Protein AF-A0A946VA25-F1 (afdb_monomer_lite)

pLDDT: mean 82.54, std 9.12, range [38.72, 94.31]

Structure (mmCIF, N/CA/C/O backbone):
data_AF-A0A946VA25-F1
#
_entry.id   AF-A0A946VA25-F1
#
loop_
_atom_site.group_PDB
_atom_site.id
_atom_site.type_symbol
_atom_site.label_atom_id
_atom_site.label_alt_id
_atom_site.label_comp_id
_atom_site.label_asym_id
_atom_site.label_entity_id
_atom_site.label_seq_id
_atom_site.pdbx_PDB_ins_code
_atom_site.Cartn_x
_atom_site.Cartn_y
_atom_site.Cartn_z
_atom_site.occupancy
_atom_site.B_iso_or_equiv
_atom_site.auth_seq_id
_atom_site.auth_comp_id
_atom_site.auth_asym_id
_atom_site.auth_atom_id
_atom_site.pdbx_PDB_model_num
ATOM 1 N N . MET A 1 1 ? -14.918 10.188 -12.797 1.00 58.38 1 MET A N 1
ATOM 2 C CA . MET A 1 1 ? -15.144 9.625 -14.147 1.00 58.38 1 MET A CA 1
ATOM 3 C C . MET A 1 1 ? -13.946 9.820 -15.077 1.00 58.38 1 MET A C 1
ATOM 5 O O . MET A 1 1 ? -13.267 8.837 -15.330 1.00 58.38 1 MET A O 1
ATOM 9 N N . MET A 1 2 ? -13.608 11.038 -15.535 1.00 72.50 2 MET A N 1
ATOM 10 C CA . MET A 1 2 ? -12.476 11.233 -16.473 1.00 72.50 2 MET A CA 1
ATOM 11 C C . MET A 1 2 ? -11.107 10.871 -15.866 1.00 72.50 2 MET A C 1
ATOM 13 O O . MET A 1 2 ? -10.297 10.211 -16.505 1.00 72.50 2 MET A O 1
ATOM 17 N N . ARG A 1 3 ? -10.884 11.206 -14.588 1.00 77.12 3 ARG A N 1
ATOM 18 C CA . ARG A 1 3 ? -9.665 10.832 -13.851 1.00 77.12 3 ARG A CA 1
ATOM 19 C C . ARG A 1 3 ? -9.489 9.315 -13.713 1.00 77.12 3 ARG A C 1
ATOM 21 O O . ARG A 1 3 ? -8.380 8.817 -13.845 1.00 77.12 3 ARG A O 1
ATOM 28 N N . ASP A 1 4 ? -10.575 8.583 -13.483 1.00 82.44 4 ASP A N 1
ATOM 29 C CA . ASP A 1 4 ? -10.528 7.127 -13.288 1.00 82.44 4 ASP A CA 1
ATOM 30 C C . ASP A 1 4 ? -10.257 6.398 -14.613 1.00 82.44 4 ASP A C 1
ATOM 32 O O . ASP A 1 4 ? -9.532 5.407 -14.645 1.00 82.44 4 ASP A O 1
ATOM 36 N N . LEU A 1 5 ? -10.782 6.927 -15.724 1.00 88.00 5 LEU A N 1
ATOM 37 C CA . LEU A 1 5 ? -10.461 6.474 -17.080 1.00 88.00 5 LEU A CA 1
ATOM 38 C C . LEU A 1 5 ? -8.979 6.675 -17.418 1.00 88.00 5 LEU A C 1
ATOM 40 O O . LEU A 1 5 ? -8.362 5.760 -17.957 1.00 88.00 5 LEU A O 1
ATOM 44 N N . LEU A 1 6 ? -8.393 7.820 -17.052 1.00 91.75 6 LEU A N 1
ATOM 45 C CA . LEU A 1 6 ? -6.967 8.091 -17.271 1.00 91.75 6 LEU A CA 1
ATOM 46 C C . LEU A 1 6 ? -6.072 7.104 -16.516 1.00 91.75 6 LEU A C 1
ATOM 48 O O . LEU A 1 6 ? -5.124 6.581 -17.095 1.00 91.75 6 LEU A O 1
ATOM 52 N N . TRP A 1 7 ? -6.394 6.788 -15.259 1.00 92.19 7 TRP A N 1
ATOM 53 C CA . TRP A 1 7 ? -5.629 5.799 -14.496 1.00 92.19 7 TRP A CA 1
ATOM 54 C C . TRP A 1 7 ? -5.754 4.383 -15.061 1.00 92.19 7 TRP A C 1
ATOM 56 O O . TRP A 1 7 ? -4.766 3.655 -15.103 1.00 92.19 7 TRP A O 1
ATOM 66 N N . LYS A 1 8 ? -6.938 3.995 -15.549 1.00 92.06 8 LYS A N 1
ATOM 67 C CA . LYS A 1 8 ? -7.136 2.703 -16.226 1.00 92.06 8 LYS A CA 1
ATOM 68 C C . LYS A 1 8 ? -6.377 2.624 -17.551 1.00 92.06 8 LYS A C 1
ATOM 70 O O . LYS A 1 8 ? -5.740 1.611 -17.822 1.00 92.06 8 LYS A O 1
ATOM 75 N N . ALA A 1 9 ? -6.401 3.690 -18.349 1.00 93.25 9 ALA A N 1
ATOM 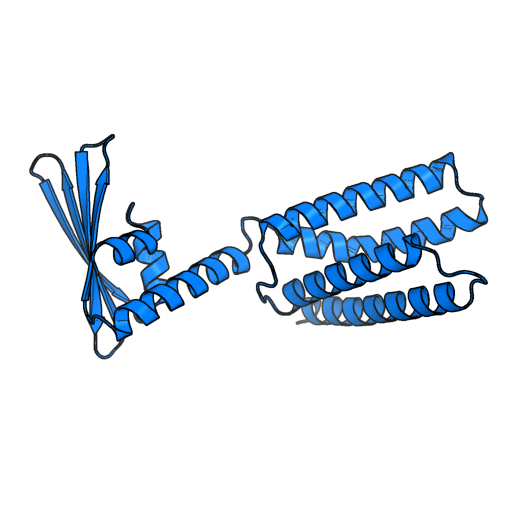76 C CA . ALA A 1 9 ? -5.617 3.778 -19.578 1.00 93.25 9 ALA A CA 1
ATOM 77 C C . ALA A 1 9 ? -4.113 3.700 -19.279 1.00 93.25 9 ALA A C 1
ATOM 79 O O . ALA A 1 9 ? -3.391 2.948 -19.926 1.00 93.25 9 ALA A O 1
ATOM 80 N N . TYR A 1 10 ? -3.652 4.403 -18.243 1.00 93.88 10 TYR A N 1
ATOM 81 C CA . TYR A 1 10 ? -2.274 4.311 -17.778 1.00 93.88 10 TYR A CA 1
ATOM 82 C C . TYR A 1 10 ? -1.910 2.888 -17.333 1.00 93.88 10 TYR A C 1
ATOM 84 O O . TYR A 1 10 ? -0.860 2.393 -17.724 1.00 93.88 10 TYR A O 1
ATOM 92 N N . ALA A 1 11 ? -2.781 2.194 -16.594 1.00 92.94 11 ALA A N 1
ATOM 93 C CA . ALA A 1 11 ? -2.553 0.803 -16.202 1.00 92.94 11 ALA A CA 1
ATOM 94 C C . ALA A 1 11 ? -2.425 -0.139 -17.414 1.00 92.94 11 ALA A C 1
ATOM 96 O O . ALA A 1 11 ? -1.568 -1.021 -17.404 1.00 92.94 11 ALA A O 1
ATOM 97 N N . LEU A 1 12 ? -3.220 0.077 -18.473 1.00 94.12 12 LEU A N 1
ATOM 98 C CA . LEU A 1 12 ? -3.103 -0.660 -19.740 1.00 94.12 12 LEU A CA 1
ATOM 99 C C . LEU A 1 12 ? -1.769 -0.392 -20.448 1.00 94.12 12 LEU A C 1
ATOM 101 O O . LEU A 1 12 ? -1.130 -1.318 -20.943 1.00 94.12 12 LEU A O 1
ATOM 105 N N . VAL A 1 13 ? -1.320 0.862 -20.478 1.00 92.94 13 VAL A N 1
ATOM 106 C CA . VAL A 1 13 ? -0.008 1.202 -21.045 1.00 92.94 13 VAL A CA 1
ATOM 107 C C . VAL A 1 13 ? 1.115 0.606 -20.195 1.00 92.94 13 VAL A C 1
ATOM 109 O O . VAL A 1 13 ? 2.062 0.045 -20.736 1.00 92.94 13 VAL A O 1
ATOM 112 N N . TYR A 1 14 ? 0.996 0.662 -18.869 1.00 92.81 14 TYR A N 1
ATOM 113 C CA . TYR A 1 14 ? 2.001 0.143 -17.948 1.00 92.81 14 TYR A CA 1
ATOM 114 C C . TYR A 1 14 ? 2.179 -1.372 -18.091 1.00 92.81 14 TYR A C 1
ATOM 116 O O . TYR A 1 14 ? 3.309 -1.842 -18.197 1.00 92.81 14 TYR A O 1
ATOM 124 N N . ILE A 1 15 ? 1.091 -2.145 -18.187 1.00 93.25 15 ILE A N 1
ATOM 125 C CA . ILE A 1 15 ? 1.205 -3.591 -18.420 1.00 93.25 15 ILE A CA 1
ATOM 126 C C . ILE A 1 15 ? 1.781 -3.910 -19.806 1.00 93.25 15 ILE A C 1
ATOM 128 O O . ILE A 1 15 ? 2.585 -4.831 -19.929 1.00 93.25 15 ILE A O 1
ATOM 132 N N . ALA A 1 16 ? 1.453 -3.123 -20.837 1.00 92.56 16 ALA A N 1
ATOM 133 C CA . ALA A 1 16 ? 2.074 -3.272 -22.150 1.00 92.56 16 ALA A CA 1
ATOM 134 C C . ALA A 1 16 ? 3.593 -3.027 -22.087 1.00 92.56 16 ALA A C 1
ATOM 136 O O . ALA A 1 16 ? 4.357 -3.798 -22.665 1.00 92.56 16 ALA A O 1
ATOM 137 N N . LEU A 1 17 ? 4.042 -2.018 -21.330 1.00 90.31 17 LEU A N 1
ATOM 138 C CA . LEU A 1 17 ? 5.466 -1.756 -21.097 1.00 90.31 17 LEU A CA 1
ATOM 139 C C . LEU A 1 17 ? 6.157 -2.912 -20.363 1.00 90.31 17 LEU A C 1
ATOM 141 O O . LEU A 1 17 ? 7.264 -3.281 -20.746 1.00 90.31 17 LEU A O 1
ATOM 145 N N . ILE A 1 18 ? 5.504 -3.522 -19.366 1.00 90.06 18 ILE A N 1
ATOM 146 C CA . ILE A 1 18 ? 6.027 -4.716 -18.679 1.00 90.06 18 ILE A CA 1
ATOM 147 C C . ILE A 1 18 ? 6.226 -5.864 -19.674 1.00 90.06 18 ILE A C 1
ATOM 149 O O . ILE A 1 18 ? 7.298 -6.464 -19.715 1.00 90.06 18 ILE A O 1
ATOM 153 N N . ILE A 1 19 ? 5.218 -6.151 -20.504 1.00 91.06 19 ILE A N 1
ATOM 154 C CA . ILE A 1 19 ? 5.273 -7.231 -21.501 1.00 91.06 19 ILE A CA 1
ATOM 155 C C . ILE A 1 19 ? 6.393 -6.978 -22.515 1.00 91.06 19 ILE A C 1
ATOM 157 O O . ILE A 1 19 ? 7.160 -7.889 -22.822 1.00 91.06 19 ILE A O 1
ATOM 161 N N . VAL A 1 20 ? 6.515 -5.745 -23.013 1.00 89.19 20 VAL A N 1
ATOM 162 C CA . VAL A 1 20 ? 7.585 -5.359 -23.944 1.00 89.19 20 VAL A CA 1
ATOM 163 C C . VAL A 1 20 ? 8.957 -5.499 -23.287 1.00 89.19 20 VAL A C 1
ATOM 165 O O . VAL A 1 20 ? 9.857 -6.060 -23.905 1.00 89.19 20 VAL A O 1
ATOM 168 N N . GLY A 1 21 ? 9.116 -5.052 -22.038 1.00 84.69 21 GLY A N 1
ATOM 169 C CA . GLY A 1 21 ? 10.361 -5.196 -21.282 1.00 84.69 21 GLY A CA 1
ATOM 170 C C . GLY A 1 21 ? 10.785 -6.657 -21.153 1.00 84.69 21 GLY A C 1
ATOM 171 O O . GLY A 1 21 ? 11.895 -7.011 -21.541 1.00 84.69 21 GLY A O 1
ATOM 172 N N . ILE A 1 22 ? 9.862 -7.525 -20.729 1.00 85.69 22 ILE A N 1
ATOM 173 C CA . ILE A 1 22 ? 10.092 -8.972 -20.632 1.00 85.69 22 ILE A CA 1
ATOM 174 C C . ILE A 1 22 ? 10.471 -9.561 -22.000 1.00 85.69 22 ILE A C 1
ATOM 176 O O . ILE A 1 22 ? 11.439 -10.313 -22.107 1.00 85.69 22 ILE A O 1
ATOM 180 N N . ALA A 1 23 ? 9.750 -9.202 -23.065 1.00 86.62 23 ALA A N 1
ATOM 181 C CA . ALA A 1 23 ? 10.027 -9.690 -24.415 1.00 86.62 23 ALA A CA 1
ATOM 182 C C . ALA A 1 23 ? 11.411 -9.261 -24.935 1.00 86.62 23 ALA A C 1
ATOM 184 O O . ALA A 1 23 ? 12.055 -10.023 -25.656 1.00 86.62 23 ALA A O 1
ATOM 185 N N . ILE A 1 24 ? 11.878 -8.059 -24.580 1.00 83.25 24 ILE A N 1
ATOM 186 C CA . ILE A 1 24 ? 13.228 -7.585 -24.909 1.00 83.25 24 ILE A CA 1
ATOM 187 C C . ILE A 1 24 ? 14.278 -8.383 -24.127 1.00 83.25 24 ILE A C 1
ATOM 189 O O . ILE A 1 24 ? 15.262 -8.812 -24.731 1.00 83.25 24 ILE A O 1
ATOM 193 N N . SER A 1 25 ? 14.063 -8.640 -22.834 1.00 81.81 25 SER A N 1
ATOM 194 C CA . SER A 1 25 ? 14.983 -9.448 -22.020 1.00 81.81 25 SER A CA 1
ATOM 195 C C . SER A 1 25 ? 15.124 -10.876 -22.563 1.00 81.81 25 SER A C 1
ATOM 197 O O . SER A 1 25 ? 16.238 -11.379 -22.656 1.00 81.81 25 SER A O 1
ATOM 199 N N . PHE A 1 26 ? 14.047 -11.491 -23.067 1.00 81.19 26 PHE A N 1
ATOM 200 C CA . PHE A 1 26 ? 14.114 -12.807 -23.730 1.00 81.19 26 PHE A CA 1
ATOM 201 C C . PHE A 1 26 ? 14.936 -12.834 -25.027 1.00 81.19 26 PHE A C 1
ATOM 203 O O . PHE A 1 26 ? 15.405 -13.896 -25.429 1.00 81.19 26 PHE A O 1
ATOM 210 N N . LYS A 1 27 ? 15.103 -11.694 -25.708 1.00 81.56 27 LYS A N 1
ATOM 211 C CA . LYS A 1 27 ? 15.912 -11.605 -26.937 1.00 81.56 27 LYS A CA 1
ATOM 212 C C . LYS A 1 27 ? 17.405 -11.445 -26.660 1.00 81.56 27 LYS A C 1
ATOM 214 O O . LYS A 1 27 ? 18.199 -11.539 -27.596 1.00 81.56 27 LYS A O 1
ATOM 219 N N . ARG A 1 28 ? 17.800 -11.179 -25.413 1.00 77.50 28 ARG A N 1
ATOM 220 C CA . ARG A 1 28 ? 19.210 -11.140 -25.022 1.00 77.50 28 ARG A CA 1
ATOM 221 C C . ARG A 1 28 ? 19.747 -12.562 -24.897 1.00 77.50 28 ARG A C 1
ATOM 223 O O . ARG A 1 28 ? 19.056 -13.470 -24.455 1.00 77.50 28 ARG A O 1
ATOM 230 N N . THR A 1 29 ? 21.006 -12.746 -25.283 1.00 66.81 29 THR A N 1
ATOM 231 C CA . THR A 1 29 ? 21.680 -14.053 -25.334 1.00 66.81 29 THR A CA 1
ATOM 232 C C . THR A 1 29 ? 21.827 -14.721 -23.960 1.00 66.81 29 THR A C 1
ATOM 234 O O . THR A 1 29 ? 22.113 -15.913 -23.894 1.00 66.81 29 THR A O 1
ATOM 237 N N . ALA A 1 30 ? 21.624 -13.973 -22.872 1.00 74.19 30 ALA A N 1
ATOM 238 C CA . ALA A 1 30 ? 21.569 -14.474 -21.506 1.00 74.19 30 ALA A CA 1
ATOM 239 C C . ALA A 1 30 ? 20.530 -13.680 -20.702 1.00 74.19 30 ALA A C 1
ATOM 241 O O . ALA A 1 30 ? 20.471 -12.454 -20.809 1.00 74.19 30 ALA A O 1
ATOM 242 N N . TRP A 1 31 ? 19.736 -14.392 -19.901 1.00 76.12 31 TRP A N 1
ATOM 243 C CA . TRP A 1 31 ? 18.816 -13.802 -18.932 1.00 76.12 31 TRP A CA 1
ATOM 244 C C . TRP A 1 31 ? 19.590 -13.432 -17.666 1.00 76.12 31 TRP A C 1
ATOM 246 O O . TRP A 1 31 ? 20.200 -14.306 -17.045 1.00 76.12 31 TRP A O 1
ATOM 256 N N . ASP A 1 32 ? 19.576 -12.158 -17.284 1.00 82.25 32 ASP A N 1
ATOM 257 C CA . ASP A 1 32 ? 20.273 -11.688 -16.089 1.00 82.25 32 ASP A CA 1
ATOM 258 C C . ASP A 1 32 ? 19.352 -11.737 -14.854 1.00 82.25 32 ASP A C 1
ATOM 260 O O . ASP A 1 32 ? 18.129 -11.613 -14.935 1.00 82.25 32 ASP A O 1
ATOM 264 N N . VAL A 1 33 ? 19.938 -11.896 -13.669 1.00 84.31 33 VAL A N 1
ATOM 265 C CA . VAL A 1 33 ? 19.224 -11.808 -12.386 1.00 84.31 33 VAL A CA 1
ATOM 266 C C . VAL A 1 33 ? 18.563 -10.436 -12.239 1.00 84.31 33 VAL A C 1
ATOM 268 O O . VAL A 1 33 ? 17.467 -10.335 -11.681 1.00 84.31 33 VAL A O 1
ATOM 271 N N . SER A 1 34 ? 19.198 -9.390 -12.775 1.00 80.56 34 SER A N 1
ATOM 272 C CA . SER A 1 34 ? 18.650 -8.034 -12.793 1.00 80.56 34 SER A CA 1
ATOM 273 C C . SER A 1 34 ? 17.297 -7.956 -13.517 1.00 80.56 34 SER A C 1
ATOM 275 O O . SER A 1 34 ? 16.368 -7.354 -12.977 1.00 80.56 34 SER A O 1
ATOM 277 N N . ASP A 1 35 ? 17.136 -8.650 -14.650 1.00 82.12 35 ASP A N 1
ATOM 278 C CA . ASP A 1 35 ? 15.881 -8.706 -15.412 1.00 82.12 35 ASP A CA 1
ATOM 279 C C . ASP A 1 35 ? 14.748 -9.335 -14.580 1.00 82.12 35 ASP A C 1
ATOM 281 O O . ASP A 1 35 ? 13.632 -8.807 -14.537 1.00 82.12 35 ASP A O 1
ATOM 285 N N . THR A 1 36 ? 15.039 -10.422 -13.850 1.00 85.88 36 THR A N 1
ATOM 286 C CA . THR A 1 36 ? 14.066 -11.064 -12.945 1.00 85.88 36 THR A CA 1
ATOM 287 C C . THR A 1 36 ? 13.619 -10.109 -11.847 1.00 85.88 36 THR A C 1
ATOM 289 O O . THR A 1 36 ? 12.422 -9.958 -11.596 1.00 85.88 36 THR A O 1
ATOM 292 N N . VAL A 1 37 ? 14.576 -9.461 -11.180 1.00 87.62 37 VAL A N 1
ATOM 293 C CA . VAL A 1 37 ? 14.291 -8.543 -10.073 1.00 87.62 37 VAL A CA 1
ATOM 294 C C . VAL A 1 37 ? 13.443 -7.374 -10.571 1.00 87.62 37 VAL A C 1
ATOM 296 O O . VAL A 1 37 ? 12.409 -7.068 -9.974 1.00 87.62 37 VAL A O 1
ATOM 299 N N . SER A 1 38 ? 13.810 -6.767 -11.701 1.00 85.44 38 SER A N 1
ATOM 300 C CA . SER A 1 38 ? 13.043 -5.682 -12.314 1.00 85.44 38 SER A CA 1
ATOM 301 C C . SER A 1 38 ? 11.618 -6.101 -12.679 1.00 85.44 38 SER A C 1
ATOM 303 O O . SER A 1 38 ? 10.683 -5.352 -12.393 1.00 85.44 38 SER A O 1
ATOM 305 N N . ALA A 1 39 ? 11.421 -7.299 -13.240 1.00 87.69 39 ALA A N 1
ATOM 306 C CA . ALA A 1 39 ? 10.092 -7.813 -13.571 1.00 87.69 39 ALA A CA 1
ATOM 307 C C . ALA A 1 39 ? 9.217 -8.024 -12.322 1.00 87.69 39 ALA A C 1
ATOM 309 O O . ALA A 1 39 ? 8.045 -7.641 -12.319 1.00 87.69 39 ALA A O 1
ATOM 310 N N . VAL A 1 40 ? 9.786 -8.570 -11.239 1.00 91.06 40 VAL A N 1
ATOM 311 C CA . VAL A 1 40 ? 9.080 -8.746 -9.958 1.00 91.06 40 VAL A CA 1
ATOM 312 C C . VAL A 1 40 ? 8.644 -7.398 -9.392 1.00 91.06 40 VAL A C 1
ATOM 314 O O . VAL A 1 40 ? 7.476 -7.234 -9.040 1.00 91.06 40 VAL A O 1
ATOM 317 N N . PHE A 1 41 ? 9.543 -6.411 -9.343 1.00 91.44 41 PHE A N 1
ATOM 318 C CA . PHE A 1 41 ? 9.190 -5.074 -8.867 1.00 91.44 41 PHE A CA 1
ATOM 319 C C . PHE A 1 41 ? 8.120 -4.424 -9.744 1.00 91.44 41 PHE A C 1
ATOM 321 O O . PHE A 1 41 ? 7.152 -3.888 -9.211 1.00 91.44 41 PHE A O 1
ATOM 328 N N . ALA A 1 42 ? 8.235 -4.517 -11.070 1.00 90.62 42 ALA A N 1
ATOM 329 C CA . ALA A 1 42 ? 7.233 -3.976 -11.982 1.00 90.62 42 ALA A CA 1
ATOM 330 C C . ALA A 1 42 ? 5.848 -4.607 -11.757 1.00 90.62 42 ALA A C 1
ATOM 332 O O . ALA A 1 42 ? 4.839 -3.901 -11.735 1.00 90.62 42 ALA A O 1
ATOM 333 N N . PHE A 1 43 ? 5.792 -5.917 -11.500 1.00 92.19 43 PHE A N 1
ATOM 334 C CA . PHE A 1 43 ? 4.551 -6.602 -11.147 1.00 92.19 43 PHE A CA 1
ATOM 335 C C . PHE A 1 43 ? 3.993 -6.141 -9.793 1.00 92.19 43 PHE A C 1
ATOM 337 O O . PHE A 1 43 ? 2.811 -5.816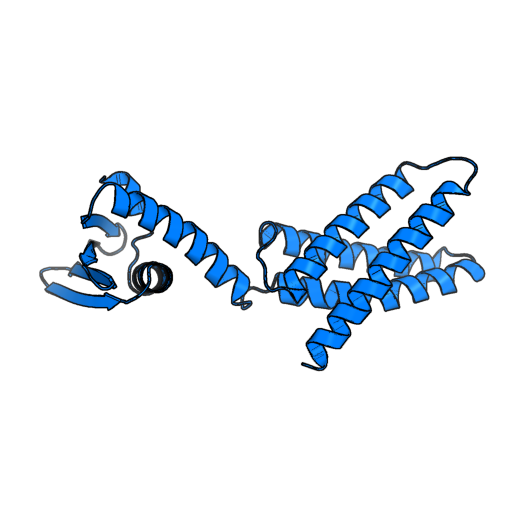 -9.693 1.00 92.19 43 PHE A O 1
ATOM 344 N N . VAL A 1 44 ? 4.830 -6.045 -8.757 1.00 94.31 44 VAL A N 1
ATOM 345 C CA . VAL A 1 44 ? 4.420 -5.541 -7.433 1.00 94.31 44 VAL A CA 1
ATOM 346 C C . VAL A 1 44 ? 3.870 -4.117 -7.540 1.00 94.31 44 VAL A C 1
ATOM 348 O O . VAL A 1 44 ? 2.821 -3.807 -6.975 1.00 94.31 44 VAL A O 1
ATOM 351 N N . TYR A 1 45 ? 4.528 -3.251 -8.305 1.00 93.69 45 TYR A N 1
ATOM 352 C CA . TYR A 1 45 ? 4.062 -1.890 -8.539 1.00 93.69 45 TYR A CA 1
ATOM 353 C C . TYR A 1 45 ? 2.761 -1.838 -9.340 1.00 93.69 45 TYR A C 1
ATOM 355 O O . TYR A 1 45 ? 1.889 -1.027 -9.022 1.00 93.69 45 TYR A O 1
ATOM 363 N N . PHE A 1 46 ? 2.581 -2.730 -10.315 1.00 94.12 46 PHE A N 1
ATOM 364 C CA . PHE A 1 46 ? 1.312 -2.878 -11.020 1.00 94.12 46 PHE A CA 1
ATOM 365 C C . PHE A 1 46 ? 0.181 -3.282 -10.067 1.00 94.12 46 PHE A C 1
ATOM 367 O O . PHE A 1 46 ? -0.887 -2.673 -10.092 1.00 94.12 46 PHE A O 1
ATOM 374 N N . VAL A 1 47 ? 0.420 -4.233 -9.161 1.00 93.81 47 VAL A N 1
ATOM 375 C CA . VAL A 1 47 ? -0.547 -4.613 -8.118 1.00 93.81 47 VAL A CA 1
ATOM 376 C C . VAL A 1 47 ? -0.899 -3.416 -7.226 1.00 93.81 47 VAL A C 1
ATOM 378 O O . VAL A 1 47 ? -2.073 -3.194 -6.932 1.00 93.81 47 VAL A O 1
ATOM 381 N N . GLY A 1 48 ? 0.087 -2.599 -6.849 1.00 91.94 48 GLY A N 1
ATOM 382 C CA . GLY A 1 48 ? -0.142 -1.363 -6.093 1.00 91.94 48 GLY A CA 1
ATOM 383 C C . GLY A 1 48 ? -0.987 -0.344 -6.852 1.00 91.94 48 GLY A C 1
ATOM 384 O O . GLY A 1 48 ? -1.898 0.259 -6.284 1.00 91.94 48 GLY A O 1
ATOM 385 N N . LEU A 1 49 ? -0.740 -0.196 -8.155 1.00 93.50 49 LEU A N 1
ATOM 386 C CA . LEU A 1 49 ? -1.530 0.656 -9.039 1.00 93.50 49 LEU A CA 1
ATOM 387 C C . LEU A 1 49 ? -2.984 0.173 -9.137 1.00 93.50 49 LEU A C 1
ATOM 389 O O . LEU A 1 49 ? -3.901 0.991 -9.087 1.00 93.50 49 LEU A O 1
ATOM 393 N N . LEU A 1 50 ? -3.218 -1.139 -9.228 1.00 92.06 50 LEU A N 1
ATOM 394 C CA . LEU A 1 50 ? -4.572 -1.699 -9.207 1.00 92.06 50 LEU A CA 1
ATOM 395 C C . LEU A 1 50 ? -5.261 -1.448 -7.861 1.00 92.06 50 LEU A C 1
ATOM 397 O O . LEU A 1 50 ? -6.414 -1.020 -7.851 1.00 92.06 50 LEU A O 1
ATOM 401 N N . GLY A 1 51 ? -4.554 -1.638 -6.742 1.00 88.62 51 GLY A N 1
ATOM 402 C CA . GLY A 1 51 ? -5.060 -1.303 -5.407 1.00 88.62 51 GLY A CA 1
ATOM 403 C C . GLY A 1 51 ? -5.481 0.165 -5.302 1.00 88.62 51 GLY A C 1
ATOM 404 O O . GLY A 1 51 ? -6.560 0.471 -4.794 1.00 88.62 51 GLY A O 1
ATOM 405 N N . PHE A 1 52 ? -4.692 1.075 -5.881 1.00 90.06 52 PHE A N 1
ATOM 406 C CA . PHE A 1 52 ? -5.026 2.496 -5.968 1.00 90.06 52 PHE A CA 1
ATOM 407 C C . PHE A 1 52 ? -6.267 2.770 -6.834 1.00 90.06 52 PHE A C 1
ATOM 409 O O . PHE A 1 52 ? -7.159 3.504 -6.405 1.00 90.06 52 PHE A O 1
ATOM 416 N N . ILE A 1 53 ? -6.356 2.172 -8.027 1.00 89.81 53 ILE A N 1
ATOM 417 C CA . ILE A 1 53 ? -7.472 2.375 -8.969 1.00 89.81 53 ILE A CA 1
ATOM 418 C C . ILE A 1 53 ? -8.789 1.847 -8.400 1.00 89.81 53 ILE A C 1
ATOM 420 O O . ILE A 1 53 ? -9.812 2.528 -8.477 1.00 89.81 53 ILE A O 1
ATOM 424 N N . TYR A 1 54 ? -8.769 0.639 -7.839 1.00 86.50 54 TYR A N 1
ATOM 425 C CA . TYR A 1 54 ? -9.962 -0.028 -7.321 1.00 86.50 54 TYR A CA 1
ATOM 426 C C . TYR A 1 54 ? -10.262 0.312 -5.862 1.00 86.50 54 TYR A C 1
ATOM 428 O O . TYR A 1 54 ? -11.288 -0.122 -5.350 1.00 86.50 54 TYR A O 1
ATOM 436 N N . ARG A 1 55 ? -9.405 1.106 -5.204 1.00 84.00 55 ARG A N 1
ATOM 437 C CA . ARG A 1 55 ? -9.496 1.421 -3.770 1.00 84.00 55 ARG A CA 1
ATOM 438 C C . ARG A 1 55 ? -9.631 0.155 -2.925 1.00 84.00 55 ARG A C 1
ATOM 440 O O . ARG A 1 55 ? -10.494 0.063 -2.060 1.00 84.00 55 ARG A O 1
ATOM 447 N N . VAL A 1 56 ? -8.778 -0.825 -3.199 1.00 82.12 56 VAL A N 1
ATOM 448 C CA . VAL A 1 56 ? -8.720 -2.085 -2.450 1.00 82.12 56 VAL A CA 1
ATOM 449 C C . VAL A 1 56 ? -7.436 -2.084 -1.631 1.00 82.12 56 VAL A C 1
ATOM 451 O O . VAL A 1 56 ? -6.383 -1.796 -2.200 1.00 82.12 56 VAL A O 1
ATOM 454 N N . PRO A 1 57 ? -7.486 -2.407 -0.327 1.00 82.25 57 PRO A N 1
ATOM 455 C CA . PRO A 1 57 ? -6.294 -2.489 0.502 1.00 82.25 57 PRO A CA 1
ATOM 456 C C . PRO A 1 57 ? -5.537 -3.780 0.180 1.00 82.25 57 PRO A C 1
ATOM 458 O O . PRO A 1 57 ? -5.764 -4.834 0.764 1.00 82.25 57 PRO A O 1
ATOM 461 N N . VAL A 1 58 ? -4.637 -3.711 -0.791 1.00 83.75 58 VAL A N 1
ATOM 462 C CA . VAL A 1 58 ? -3.692 -4.797 -1.077 1.00 83.75 58 VAL A CA 1
ATOM 463 C C . VAL A 1 58 ? -2.449 -4.561 -0.234 1.00 83.75 58 VAL A C 1
ATOM 465 O O . VAL A 1 58 ? -1.948 -3.451 -0.302 1.00 83.75 58 VAL A O 1
ATOM 468 N N . LEU A 1 59 ? -1.921 -5.548 0.504 1.00 84.12 59 LEU A N 1
ATOM 469 C CA . LEU A 1 59 ? -0.742 -5.416 1.393 1.00 84.12 59 LEU A CA 1
ATOM 470 C C . LEU A 1 59 ? -0.882 -4.316 2.476 1.00 84.12 59 LEU A C 1
ATOM 472 O O . LEU A 1 59 ? -1.918 -3.675 2.613 1.00 84.12 59 LEU A O 1
ATOM 476 N N . THR A 1 60 ? 0.149 -4.110 3.303 1.00 84.50 60 THR A N 1
ATOM 477 C CA . THR A 1 60 ? 0.112 -3.105 4.379 1.00 84.50 60 THR A CA 1
ATOM 478 C C . THR A 1 60 ? 0.509 -1.715 3.880 1.00 84.50 60 THR A C 1
ATOM 480 O O . THR A 1 60 ? 1.401 -1.559 3.043 1.00 84.50 60 THR A O 1
ATOM 483 N N . ARG A 1 61 ? -0.089 -0.664 4.462 1.00 85.69 61 ARG A N 1
ATOM 484 C CA . ARG A 1 61 ? 0.271 0.740 4.183 1.00 85.69 61 ARG A CA 1
ATOM 485 C C . ARG A 1 61 ? 1.772 1.007 4.339 1.00 85.69 61 ARG A C 1
ATOM 487 O O . ARG A 1 61 ? 2.361 1.727 3.534 1.00 85.69 61 ARG A O 1
ATOM 494 N N . GLY A 1 62 ? 2.380 0.447 5.388 1.00 86.00 62 GLY A N 1
ATOM 495 C CA . GLY A 1 62 ? 3.808 0.598 5.666 1.00 86.00 62 GLY A CA 1
ATOM 496 C C . GLY A 1 62 ? 4.671 0.085 4.515 1.00 86.00 62 GLY A C 1
ATOM 497 O O . GLY A 1 62 ? 5.572 0.795 4.071 1.00 86.00 62 GLY A O 1
ATOM 498 N N . LEU A 1 63 ? 4.335 -1.086 3.966 1.00 89.50 63 LEU A N 1
ATOM 499 C CA . LEU A 1 63 ? 5.059 -1.673 2.843 1.00 89.50 63 LEU A CA 1
ATOM 500 C C . LEU A 1 63 ? 4.969 -0.801 1.585 1.00 89.50 63 LEU A C 1
ATOM 502 O O . LEU A 1 63 ? 5.992 -0.537 0.960 1.00 89.50 63 LEU A O 1
ATOM 506 N N . TRP A 1 64 ? 3.791 -0.265 1.250 1.00 93.19 64 TRP A N 1
ATOM 507 C CA . TRP A 1 64 ? 3.664 0.651 0.106 1.00 93.19 64 TRP A CA 1
ATOM 508 C C . TRP A 1 64 ? 4.437 1.943 0.278 1.00 93.19 64 TRP A C 1
ATOM 510 O O . TRP A 1 64 ? 4.956 2.479 -0.697 1.00 93.19 64 TRP A O 1
ATOM 520 N N . ARG A 1 65 ? 4.549 2.435 1.512 1.00 91.75 65 ARG A N 1
ATOM 521 C CA . ARG A 1 65 ? 5.358 3.617 1.800 1.00 91.75 65 ARG A CA 1
ATOM 522 C C . ARG A 1 65 ? 6.848 3.337 1.618 1.00 91.75 65 ARG A C 1
ATOM 524 O O . ARG A 1 65 ? 7.558 4.189 1.093 1.00 91.75 65 ARG A O 1
ATOM 531 N N . VAL A 1 66 ? 7.314 2.150 2.007 1.00 93.44 66 VAL A N 1
ATOM 532 C CA . VAL A 1 66 ? 8.688 1.702 1.730 1.00 93.44 66 VAL A CA 1
ATOM 533 C C . VAL A 1 66 ? 8.910 1.559 0.223 1.00 93.44 66 VAL A C 1
ATOM 535 O O . VAL A 1 66 ? 9.878 2.102 -0.300 1.00 93.44 66 VAL A O 1
ATOM 538 N N . LEU A 1 67 ? 7.989 0.913 -0.496 1.00 93.88 67 LEU A N 1
ATOM 539 C CA . LEU A 1 67 ? 8.067 0.736 -1.950 1.00 93.88 67 LEU A CA 1
ATOM 540 C C . LEU A 1 67 ? 8.023 2.063 -2.718 1.00 93.88 67 LEU A C 1
ATOM 542 O O . LEU A 1 67 ? 8.694 2.190 -3.742 1.00 93.88 67 LEU A O 1
ATOM 546 N N . PHE A 1 68 ? 7.274 3.052 -2.225 1.00 94.12 68 PHE A N 1
ATOM 547 C CA . PHE A 1 68 ? 7.289 4.420 -2.742 1.00 94.12 68 PHE A CA 1
ATOM 548 C C . PHE A 1 68 ? 8.690 5.032 -2.635 1.00 94.12 68 PHE A C 1
ATOM 550 O O . PHE A 1 68 ? 9.227 5.506 -3.633 1.00 94.12 68 PHE A O 1
ATOM 557 N N . TRP A 1 69 ? 9.313 4.975 -1.454 1.00 93.62 69 TRP A N 1
ATOM 558 C CA . TRP A 1 69 ? 10.671 5.492 -1.275 1.00 93.62 69 TRP A CA 1
ATOM 559 C C . TRP A 1 69 ? 11.691 4.741 -2.121 1.00 93.62 69 TRP A C 1
ATOM 561 O O . TRP A 1 69 ? 12.564 5.366 -2.716 1.00 93.62 69 TRP A O 1
ATOM 571 N N . PHE A 1 70 ? 11.544 3.424 -2.241 1.00 93.75 70 PHE A N 1
ATOM 572 C CA . PHE A 1 70 ? 12.382 2.613 -3.116 1.00 93.75 70 PHE A CA 1
ATOM 573 C C . PHE A 1 70 ? 12.262 3.053 -4.584 1.00 93.75 70 PHE A C 1
ATOM 575 O O . PHE A 1 70 ? 13.271 3.199 -5.268 1.00 93.75 70 PHE A O 1
ATOM 582 N N . CYS A 1 71 ? 11.045 3.367 -5.041 1.00 91.81 71 CYS A N 1
ATOM 583 C CA . CYS A 1 71 ? 10.798 3.902 -6.381 1.00 91.81 71 CYS A CA 1
ATOM 584 C C . CYS A 1 71 ? 11.478 5.266 -6.581 1.00 91.81 71 CYS A C 1
ATOM 586 O O . CYS A 1 71 ? 12.132 5.483 -7.597 1.00 91.81 71 CYS A O 1
ATOM 588 N N . ILE A 1 72 ? 11.385 6.169 -5.597 1.00 93.94 72 ILE A N 1
ATOM 589 C CA . ILE A 1 72 ? 12.056 7.479 -5.635 1.00 93.94 72 ILE A CA 1
ATOM 590 C C . ILE A 1 72 ? 13.577 7.321 -5.716 1.00 93.94 72 ILE A C 1
ATOM 592 O O . ILE A 1 72 ? 14.213 7.949 -6.560 1.00 93.94 72 ILE A O 1
ATOM 596 N N . VAL A 1 73 ? 14.163 6.467 -4.876 1.00 93.44 73 VAL A N 1
ATOM 597 C CA . VAL A 1 73 ? 15.608 6.197 -4.892 1.00 93.44 73 VAL A CA 1
ATOM 598 C C . VAL A 1 73 ? 16.033 5.611 -6.239 1.00 93.44 73 VAL A C 1
ATOM 600 O O . VAL A 1 73 ? 17.033 6.051 -6.800 1.00 93.44 73 VAL A O 1
ATOM 603 N N . GLY A 1 74 ? 15.250 4.685 -6.800 1.00 89.12 74 GLY A N 1
ATOM 604 C CA . GLY A 1 74 ? 15.487 4.132 -8.134 1.00 89.12 74 GLY A CA 1
ATOM 605 C C . GLY A 1 74 ? 15.464 5.197 -9.234 1.00 89.12 74 GLY A C 1
ATOM 606 O O . GLY A 1 74 ? 16.355 5.218 -10.083 1.00 89.12 74 GLY A O 1
ATOM 607 N N . LEU A 1 75 ? 14.506 6.129 -9.189 1.00 89.81 75 LEU A N 1
ATOM 608 C CA . LEU A 1 75 ? 14.419 7.239 -10.143 1.00 89.81 75 LEU A CA 1
ATOM 609 C C . LEU A 1 75 ? 15.602 8.201 -10.032 1.00 89.81 75 LEU A C 1
ATOM 611 O O . LEU A 1 75 ? 16.159 8.603 -11.051 1.00 89.81 75 LEU A O 1
ATOM 615 N N . ILE A 1 76 ? 16.023 8.536 -8.811 1.00 90.88 76 ILE A N 1
ATOM 616 C CA . ILE A 1 76 ? 17.214 9.364 -8.582 1.00 90.88 76 ILE A CA 1
ATOM 617 C C . ILE A 1 76 ? 18.465 8.644 -9.100 1.00 90.88 76 ILE A C 1
ATOM 619 O O . ILE A 1 76 ? 19.280 9.255 -9.786 1.00 90.88 76 ILE A O 1
ATOM 623 N N . GLY A 1 77 ? 18.594 7.341 -8.837 1.00 88.38 77 GLY A N 1
ATOM 624 C CA . GLY A 1 77 ? 19.686 6.522 -9.363 1.00 88.38 77 GLY A CA 1
ATOM 625 C C . GLY A 1 77 ? 19.732 6.537 -10.891 1.00 88.38 77 GLY A C 1
ATOM 626 O O . GLY A 1 77 ? 20.781 6.815 -11.470 1.00 88.38 77 GLY A O 1
ATOM 627 N N . MET A 1 78 ? 18.585 6.339 -11.551 1.00 84.69 78 MET A N 1
ATOM 628 C CA . MET A 1 78 ? 18.472 6.466 -13.008 1.00 84.69 78 MET A CA 1
ATOM 629 C C . MET A 1 78 ? 18.867 7.863 -13.503 1.00 84.69 78 MET A C 1
ATOM 631 O O . MET A 1 78 ? 19.526 7.967 -14.534 1.00 84.69 78 MET A O 1
ATOM 635 N N . ALA A 1 79 ? 18.514 8.928 -12.778 1.00 86.56 79 ALA A N 1
ATOM 636 C CA . ALA A 1 79 ? 18.878 10.299 -13.142 1.00 86.56 79 ALA A CA 1
ATOM 637 C C . ALA A 1 79 ? 20.378 10.547 -13.070 1.00 86.56 79 ALA A C 1
ATOM 639 O O . ALA A 1 79 ? 20.944 11.141 -13.983 1.00 86.56 79 ALA A O 1
ATOM 640 N N . ILE A 1 80 ? 21.027 10.051 -12.020 1.00 87.06 80 ILE A N 1
ATOM 641 C CA . ILE A 1 80 ? 22.477 10.157 -11.857 1.00 87.06 80 ILE A CA 1
ATOM 642 C C . ILE A 1 80 ? 23.185 9.387 -12.976 1.00 87.06 80 ILE A C 1
ATOM 644 O O . ILE A 1 80 ? 24.088 9.928 -13.611 1.00 87.06 80 ILE A O 1
ATOM 648 N N . VAL A 1 81 ? 22.750 8.157 -13.274 1.00 83.00 81 VAL A N 1
ATOM 649 C CA . VAL A 1 81 ? 23.324 7.361 -14.371 1.00 83.00 81 VAL A CA 1
ATOM 650 C C . VAL A 1 81 ? 23.129 8.065 -15.713 1.00 83.00 81 VAL A C 1
ATOM 652 O O . VAL A 1 81 ? 24.084 8.182 -16.473 1.00 83.00 81 VAL A O 1
ATOM 655 N N . ALA A 1 82 ? 21.937 8.593 -15.991 1.00 82.94 82 ALA A N 1
ATOM 656 C CA . ALA A 1 82 ? 21.669 9.325 -17.226 1.00 82.94 82 ALA A CA 1
ATOM 657 C C . ALA A 1 82 ? 22.515 10.604 -17.356 1.00 82.94 82 ALA A C 1
ATOM 659 O O . ALA A 1 82 ? 22.958 10.928 -18.452 1.00 82.94 82 ALA A O 1
ATOM 660 N N . ALA A 1 83 ? 22.755 11.316 -16.252 1.00 83.12 83 ALA A N 1
ATOM 661 C CA . ALA A 1 83 ? 23.501 12.571 -16.253 1.00 83.12 83 ALA A CA 1
ATOM 662 C C . ALA A 1 83 ? 25.026 12.387 -16.345 1.00 83.12 83 ALA A C 1
ATOM 664 O O . ALA A 1 83 ? 25.699 13.236 -16.924 1.00 83.12 83 ALA A O 1
ATOM 665 N N . PHE A 1 84 ? 25.573 11.309 -15.770 1.00 83.06 84 PHE A N 1
ATOM 666 C CA . PHE A 1 84 ? 27.024 11.169 -15.575 1.00 83.06 84 PHE A CA 1
ATOM 667 C C . PHE A 1 84 ? 27.644 9.890 -16.149 1.00 83.06 84 PHE A C 1
ATOM 669 O O . PHE A 1 84 ? 28.868 9.806 -16.212 1.00 83.06 84 PHE A O 1
ATOM 676 N N . GLY A 1 85 ? 26.850 8.887 -16.535 1.00 71.69 85 GLY A N 1
ATOM 677 C CA . GLY A 1 85 ? 27.369 7.555 -16.875 1.00 71.69 85 GLY A CA 1
ATOM 678 C C . GLY A 1 85 ? 26.790 6.902 -18.130 1.00 71.69 85 GLY A C 1
ATOM 679 O O . GLY A 1 85 ? 27.343 5.905 -18.588 1.00 71.69 85 GLY A O 1
ATOM 680 N N . ALA A 1 86 ? 25.698 7.421 -18.692 1.00 72.00 86 ALA A N 1
ATOM 681 C CA . ALA A 1 86 ? 25.057 6.821 -19.854 1.00 72.00 86 ALA A CA 1
ATOM 682 C C . ALA A 1 86 ? 25.684 7.322 -21.168 1.00 72.00 86 ALA A C 1
ATOM 684 O O . ALA A 1 86 ? 25.911 8.526 -21.319 1.00 72.00 86 ALA A O 1
ATOM 685 N N . PRO A 1 87 ? 25.914 6.435 -22.154 1.00 73.25 87 PRO A N 1
ATOM 686 C CA . PRO A 1 87 ? 26.187 6.872 -23.515 1.00 73.25 87 PRO A CA 1
ATOM 687 C C . PRO A 1 87 ? 24.963 7.634 -24.081 1.00 73.25 87 PRO A C 1
ATOM 689 O O . PRO A 1 87 ? 23.845 7.461 -23.581 1.00 73.25 87 PRO A O 1
ATOM 692 N N . PRO A 1 88 ? 25.140 8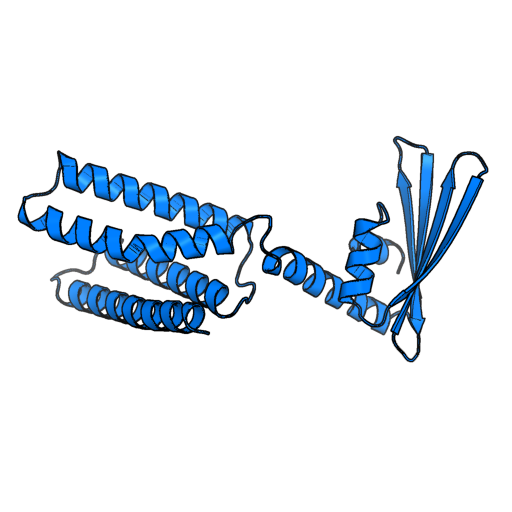.523 -25.079 1.00 71.56 88 PRO A N 1
ATOM 693 C CA . PRO A 1 88 ? 24.094 9.457 -25.525 1.00 71.56 88 PRO A CA 1
ATOM 694 C C . PRO A 1 88 ? 22.778 8.792 -25.965 1.00 71.56 88 PRO A C 1
ATOM 696 O O . PRO A 1 88 ? 21.701 9.366 -25.819 1.00 71.56 88 PRO A O 1
ATOM 699 N N . ASP A 1 89 ? 22.861 7.567 -26.473 1.00 71.38 89 ASP A N 1
ATOM 700 C CA . ASP A 1 89 ? 21.745 6.696 -26.844 1.00 71.38 89 ASP A CA 1
ATOM 701 C C . ASP A 1 89 ? 20.960 6.159 -25.630 1.00 71.38 89 ASP A C 1
ATOM 703 O O . ASP A 1 89 ? 19.746 5.962 -25.712 1.00 71.38 89 ASP A O 1
ATOM 707 N N . GLY A 1 90 ? 21.609 5.991 -24.475 1.00 72.12 90 GLY A N 1
ATOM 708 C CA . GLY A 1 90 ? 20.992 5.527 -23.227 1.00 72.12 90 GLY A CA 1
ATOM 709 C C . GLY A 1 90 ? 20.194 6.598 -22.472 1.00 72.12 90 GLY A C 1
ATOM 710 O O . GLY A 1 90 ? 19.265 6.271 -21.728 1.00 72.12 90 GLY A O 1
ATOM 711 N N . VAL A 1 91 ? 20.499 7.882 -22.689 1.00 81.25 91 VAL A N 1
ATOM 712 C CA . VAL A 1 91 ? 19.828 9.004 -22.003 1.00 81.25 91 VAL A CA 1
ATOM 713 C C . VAL A 1 91 ? 18.347 9.083 -22.381 1.00 81.25 91 VAL A C 1
ATOM 715 O O . VAL A 1 91 ? 17.491 9.274 -21.515 1.00 81.25 91 VAL A O 1
ATOM 718 N N . GLY A 1 92 ? 18.020 8.875 -23.660 1.00 82.19 92 GLY A N 1
ATOM 719 C CA . GLY A 1 92 ? 16.634 8.895 -24.138 1.00 82.19 92 GLY A CA 1
ATOM 720 C C . GLY A 1 92 ? 15.766 7.816 -23.480 1.00 82.19 92 GLY A C 1
ATOM 721 O O . GLY A 1 92 ? 14.648 8.097 -23.048 1.00 82.19 92 GLY A O 1
ATOM 722 N N . ALA A 1 93 ? 16.301 6.602 -23.329 1.00 79.56 93 ALA A N 1
ATOM 723 C CA . ALA A 1 93 ? 15.607 5.496 -22.670 1.00 79.56 93 ALA A CA 1
ATOM 724 C C . ALA A 1 93 ? 15.380 5.754 -21.169 1.00 79.56 93 ALA A C 1
ATOM 726 O O . ALA A 1 93 ? 14.316 5.427 -20.633 1.00 79.56 93 ALA A O 1
ATOM 727 N N . ALA A 1 94 ? 16.347 6.383 -20.493 1.00 81.69 94 ALA A N 1
ATOM 728 C CA . ALA A 1 94 ? 16.217 6.762 -19.088 1.00 81.69 94 ALA A CA 1
ATOM 729 C C . ALA A 1 94 ? 15.136 7.836 -18.882 1.00 81.69 94 ALA A C 1
ATOM 731 O O . ALA A 1 94 ? 14.265 7.676 -18.024 1.00 81.69 94 ALA A O 1
ATOM 732 N N . LEU A 1 95 ? 15.131 8.888 -19.710 1.00 83.88 95 LEU A N 1
ATOM 733 C CA . LEU A 1 95 ? 14.110 9.941 -19.663 1.00 83.88 95 LEU A CA 1
ATOM 734 C C . LEU A 1 95 ? 12.711 9.390 -19.948 1.00 83.88 95 LEU A C 1
ATOM 736 O O . LEU A 1 95 ? 11.766 9.703 -19.223 1.00 83.88 95 LEU A O 1
ATOM 740 N N . PHE A 1 96 ? 12.584 8.527 -20.959 1.00 85.44 96 PHE A N 1
ATOM 741 C CA . PHE A 1 96 ? 11.331 7.840 -21.257 1.00 85.44 96 PHE A CA 1
ATOM 742 C C . PHE A 1 96 ? 10.831 7.064 -20.031 1.00 85.44 96 PHE A C 1
ATOM 744 O O . PHE A 1 96 ? 9.696 7.250 -19.595 1.00 85.44 96 PHE A O 1
ATOM 751 N N . SER A 1 97 ? 11.701 6.269 -19.407 1.00 83.62 97 SER A N 1
ATOM 752 C CA . SER A 1 97 ? 11.357 5.477 -18.221 1.00 83.62 97 SER A CA 1
ATOM 753 C C . SER A 1 97 ? 10.897 6.347 -17.045 1.00 83.62 97 SER A C 1
ATOM 755 O O . SER A 1 97 ? 9.917 6.011 -16.381 1.00 83.62 97 SER A O 1
ATOM 757 N N . MET A 1 98 ? 11.533 7.500 -16.816 1.00 86.50 98 MET A N 1
ATOM 758 C CA . MET A 1 98 ? 11.122 8.439 -15.764 1.00 86.50 98 MET A CA 1
ATOM 759 C C . MET A 1 98 ? 9.737 9.033 -15.995 1.00 86.50 98 MET A C 1
ATOM 761 O O . MET A 1 98 ? 8.937 9.097 -15.060 1.00 86.50 98 MET A O 1
ATOM 765 N N . VAL A 1 99 ? 9.437 9.452 -17.228 1.00 89.38 99 VAL A N 1
ATOM 766 C CA . VAL A 1 99 ? 8.124 10.013 -17.576 1.00 89.38 99 VAL A CA 1
ATOM 767 C C . VAL A 1 99 ? 7.027 8.990 -17.295 1.00 89.38 99 VAL A C 1
ATOM 769 O O . VAL A 1 99 ? 6.003 9.331 -16.703 1.00 89.38 99 VAL A O 1
ATOM 772 N N . PHE A 1 100 ? 7.258 7.724 -17.643 1.00 88.81 100 PHE A N 1
ATOM 773 C CA . PHE A 1 100 ? 6.298 6.658 -17.374 1.00 88.81 100 PHE A CA 1
ATOM 774 C C . PHE A 1 100 ? 6.245 6.234 -15.908 1.00 88.81 100 PHE A C 1
ATOM 776 O O . PHE A 1 100 ? 5.197 5.772 -15.471 1.00 88.81 100 PHE A O 1
ATOM 783 N N . ALA A 1 101 ? 7.304 6.422 -15.126 1.00 88.81 101 ALA A N 1
ATOM 784 C CA . ALA A 1 101 ? 7.315 6.113 -13.698 1.00 88.81 101 ALA A CA 1
ATOM 785 C C . ALA A 1 101 ? 6.690 7.212 -12.819 1.00 88.81 101 ALA A C 1
ATOM 787 O O . ALA A 1 101 ? 6.272 6.932 -11.692 1.00 88.81 101 ALA A O 1
ATOM 788 N N . ALA A 1 102 ? 6.584 8.453 -13.308 1.00 89.94 102 ALA A N 1
ATOM 789 C CA . ALA A 1 102 ? 6.041 9.564 -12.527 1.00 89.94 102 ALA A CA 1
ATOM 790 C C . ALA A 1 102 ? 4.571 9.345 -12.101 1.00 89.94 102 ALA A C 1
ATOM 792 O O . ALA A 1 102 ? 4.291 9.459 -10.904 1.00 89.94 102 ALA A O 1
ATOM 793 N N . PRO A 1 103 ? 3.630 8.951 -12.988 1.00 91.81 103 PRO A N 1
ATOM 794 C CA . PRO A 1 103 ? 2.249 8.688 -12.580 1.00 91.81 103 PRO A CA 1
ATOM 795 C C . PRO A 1 103 ? 2.136 7.538 -11.574 1.00 91.81 103 PRO A C 1
ATOM 797 O O . PRO A 1 103 ? 1.375 7.643 -10.615 1.00 91.81 103 PRO A O 1
ATOM 800 N N . LEU A 1 104 ? 2.925 6.472 -11.740 1.00 92.75 104 LEU A N 1
ATOM 801 C CA . LEU A 1 104 ? 2.992 5.360 -10.789 1.00 92.75 104 LEU A CA 1
ATOM 802 C C . LEU A 1 104 ? 3.459 5.829 -9.409 1.00 92.75 104 LEU A C 1
ATOM 804 O O . LEU A 1 104 ? 2.854 5.491 -8.394 1.00 92.75 104 LEU A O 1
ATOM 808 N N . THR A 1 105 ? 4.516 6.636 -9.374 1.00 92.25 105 THR A N 1
ATOM 809 C CA . THR A 1 105 ? 5.072 7.201 -8.140 1.00 92.25 105 THR A CA 1
ATOM 810 C C . THR A 1 105 ? 4.044 8.073 -7.421 1.00 92.25 105 THR A C 1
ATOM 812 O O . THR A 1 105 ? 3.861 7.954 -6.209 1.00 92.25 105 THR A O 1
ATOM 815 N N . ILE A 1 106 ? 3.318 8.904 -8.172 1.00 92.44 106 ILE A N 1
ATOM 816 C CA . ILE A 1 106 ? 2.219 9.726 -7.653 1.00 92.44 106 ILE A CA 1
ATOM 817 C C . ILE A 1 106 ? 1.099 8.838 -7.097 1.00 92.44 106 ILE A C 1
ATOM 819 O O . ILE A 1 106 ? 0.612 9.082 -5.991 1.00 92.44 106 ILE A O 1
ATOM 823 N N . ALA A 1 107 ? 0.709 7.791 -7.828 1.00 91.94 107 ALA A N 1
ATOM 824 C CA . ALA A 1 107 ? -0.299 6.841 -7.374 1.00 91.94 107 ALA A CA 1
ATOM 825 C C . ALA A 1 107 ? 0.126 6.174 -6.059 1.00 91.94 107 ALA A C 1
ATOM 827 O O . ALA A 1 107 ? -0.646 6.180 -5.109 1.00 91.94 107 ALA A O 1
ATOM 828 N N . LEU A 1 108 ? 1.366 5.690 -5.950 1.00 92.12 108 LEU A N 1
ATOM 829 C CA . LEU A 1 108 ? 1.921 5.084 -4.732 1.00 92.12 108 LEU A CA 1
ATOM 830 C C . LEU A 1 108 ? 1.971 6.058 -3.549 1.00 92.12 108 LEU A C 1
ATOM 832 O O . LEU A 1 108 ? 1.688 5.660 -2.415 1.00 92.12 108 LEU A O 1
ATOM 836 N N . TYR A 1 109 ? 2.302 7.327 -3.795 1.00 93.00 109 TYR A N 1
ATOM 837 C CA . TYR A 1 109 ? 2.299 8.365 -2.766 1.00 93.00 109 TYR A CA 1
ATOM 838 C C . TYR A 1 109 ? 0.901 8.552 -2.171 1.00 93.00 109 TYR A C 1
ATOM 840 O O . TYR A 1 109 ? 0.716 8.423 -0.960 1.00 93.00 109 TYR A O 1
ATOM 848 N N . TYR A 1 110 ? -0.102 8.797 -3.019 1.00 89.44 110 TYR A N 1
ATOM 849 C CA . TYR A 1 110 ? -1.481 8.983 -2.562 1.00 89.44 110 TYR A CA 1
ATOM 850 C C . TYR A 1 110 ? -2.090 7.701 -2.016 1.00 89.44 110 TYR A C 1
ATOM 852 O O . TYR A 1 110 ? -2.851 7.743 -1.049 1.00 89.44 110 TYR A O 1
ATOM 860 N N . TYR A 1 111 ? -1.738 6.561 -2.605 1.00 88.88 111 TYR A N 1
ATOM 861 C CA . TYR A 1 111 ? -2.127 5.262 -2.102 1.00 88.88 111 TYR A CA 1
ATOM 862 C C . TYR A 1 111 ? -1.615 5.119 -0.674 1.00 88.88 111 TYR A C 1
ATOM 864 O O . TYR A 1 111 ? -2.440 5.036 0.211 1.00 88.88 111 TYR A O 1
ATOM 872 N N . SER A 1 112 ? -0.316 5.248 -0.397 1.00 88.56 112 SER A N 1
ATOM 873 C CA . SER A 1 112 ? 0.280 5.056 0.942 1.00 88.56 112 SER A CA 1
ATOM 874 C C . SER A 1 112 ? 0.072 6.198 1.963 1.00 88.56 112 SER A C 1
ATOM 876 O O . SER A 1 112 ? 0.525 6.101 3.118 1.00 88.56 112 SER A O 1
ATOM 878 N N . ALA A 1 113 ? -0.611 7.280 1.577 1.00 85.56 113 ALA A N 1
ATOM 879 C CA . ALA A 1 113 ? -0.802 8.469 2.404 1.00 85.56 113 ALA A CA 1
ATOM 880 C C . ALA A 1 113 ? -1.578 8.186 3.705 1.00 85.56 113 ALA A C 1
ATOM 882 O O . ALA A 1 113 ? -2.482 7.355 3.755 1.00 85.56 113 ALA A O 1
ATOM 883 N N . ALA A 1 114 ? -1.239 8.920 4.773 1.00 71.25 114 ALA A N 1
ATOM 884 C CA . ALA A 1 114 ? -1.894 8.784 6.081 1.00 71.25 114 ALA A CA 1
ATOM 885 C C . ALA A 1 114 ? -3.371 9.153 6.067 1.00 71.25 114 ALA A C 1
ATOM 887 O O . ALA A 1 114 ? -4.164 8.501 6.734 1.00 71.25 114 ALA A O 1
ATOM 888 N N . GLY A 1 115 ? -3.715 10.181 5.293 1.00 68.31 115 GLY A N 1
ATOM 889 C CA . GLY A 1 115 ? -5.084 10.656 5.149 1.00 68.31 115 GLY A CA 1
ATOM 890 C C . GLY A 1 115 ? -5.900 9.900 4.104 1.00 68.31 115 GLY A C 1
ATOM 891 O O . GLY A 1 115 ? -6.977 10.370 3.762 1.00 68.31 115 GLY A O 1
ATOM 892 N N . ASN A 1 116 ? -5.404 8.790 3.544 1.00 75.88 116 ASN A N 1
ATOM 893 C CA . ASN A 1 116 ? -6.186 8.016 2.585 1.00 75.88 116 ASN A CA 1
ATOM 894 C C . ASN A 1 116 ? -7.246 7.186 3.340 1.00 75.88 116 ASN A C 1
ATOM 896 O O . ASN A 1 116 ? -6.859 6.297 4.109 1.00 75.88 116 ASN A O 1
ATOM 900 N N . PRO A 1 117 ? -8.556 7.425 3.103 1.00 70.75 117 PRO A N 1
ATOM 901 C CA . PRO A 1 117 ? -9.637 6.731 3.803 1.00 70.75 117 PRO A CA 1
ATOM 902 C C . PRO A 1 117 ? -9.560 5.210 3.672 1.00 70.75 117 PRO A C 1
ATOM 904 O O . PRO A 1 117 ? -9.962 4.495 4.585 1.00 70.75 117 PRO A O 1
ATOM 907 N N . LEU A 1 118 ? -8.962 4.715 2.582 1.00 76.44 118 LEU A N 1
ATOM 908 C CA . LEU A 1 118 ? -8.740 3.294 2.345 1.00 76.44 118 LEU A CA 1
ATOM 909 C C . LEU A 1 118 ? -8.027 2.608 3.513 1.00 76.44 118 LEU A C 1
ATOM 911 O O . LEU A 1 118 ? -8.414 1.519 3.917 1.00 76.44 118 LEU A O 1
ATOM 915 N N . TRP A 1 119 ? -6.985 3.233 4.063 1.00 73.06 119 TRP A N 1
ATOM 916 C CA . TRP A 1 119 ? -6.193 2.614 5.128 1.00 73.06 119 TRP A CA 1
ATOM 917 C C . TRP A 1 119 ? -6.819 2.773 6.505 1.00 73.06 119 TRP A C 1
ATOM 919 O O . TRP A 1 119 ? -6.552 1.945 7.374 1.00 73.06 119 TRP A O 1
ATOM 929 N N . SER A 1 120 ? -7.661 3.790 6.706 1.00 65.56 120 SER A N 1
ATOM 930 C CA . SER A 1 120 ? -8.502 3.854 7.900 1.00 65.56 120 SER A CA 1
ATOM 931 C C . SER A 1 120 ? -9.619 2.815 7.841 1.00 65.56 120 SER A C 1
ATOM 933 O O . SER A 1 120 ? -9.840 2.110 8.814 1.00 65.56 120 SER A O 1
ATOM 935 N N . GLU A 1 121 ? -10.280 2.651 6.695 1.00 62.84 121 GLU A N 1
ATOM 936 C CA . GLU A 1 121 ? -11.420 1.743 6.545 1.00 62.84 121 GLU A CA 1
ATOM 937 C C . GLU A 1 121 ? -11.003 0.277 6.457 1.00 62.84 121 GLU A C 1
ATOM 939 O O . GLU A 1 121 ? -11.683 -0.565 7.021 1.00 62.84 121 GLU A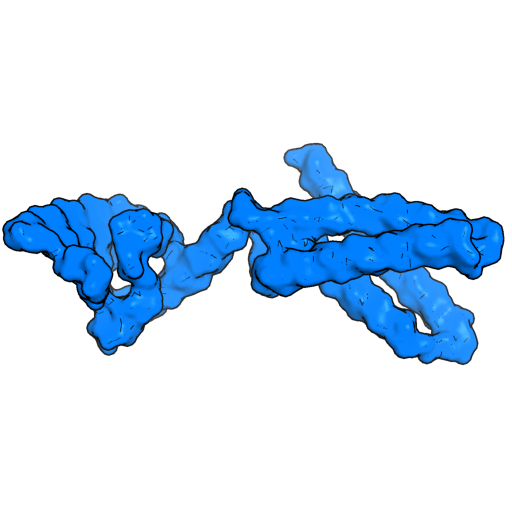 O 1
ATOM 944 N N . ALA A 1 122 ? -9.861 -0.046 5.850 1.00 60.84 122 ALA A N 1
ATOM 945 C CA . ALA A 1 122 ? -9.347 -1.416 5.803 1.00 60.84 122 ALA A CA 1
ATOM 946 C C . ALA A 1 122 ? -8.969 -1.959 7.189 1.00 60.84 122 ALA A C 1
ATOM 948 O O . ALA A 1 122 ? -9.260 -3.111 7.506 1.00 60.84 122 ALA A O 1
ATOM 949 N N . GLY A 1 123 ? -8.342 -1.122 8.026 1.00 63.81 123 GLY A N 1
ATOM 950 C CA . GLY A 1 123 ? -8.063 -1.470 9.419 1.00 63.81 123 GLY A CA 1
ATOM 951 C C . GLY A 1 123 ? -9.348 -1.630 10.230 1.00 63.81 123 GLY A C 1
ATOM 952 O O . GLY A 1 123 ? -9.455 -2.560 11.025 1.00 63.81 123 GLY A O 1
ATOM 953 N N . LEU A 1 124 ? -10.340 -0.767 9.987 1.00 69.75 124 LEU A N 1
ATOM 954 C CA . LEU A 1 124 ? -11.658 -0.877 10.611 1.00 69.75 124 LEU A CA 1
ATOM 955 C C . LEU A 1 124 ? -12.432 -2.110 10.125 1.00 69.75 124 LEU A C 1
ATOM 957 O O . LEU A 1 124 ? -13.106 -2.718 10.935 1.00 69.75 124 LEU A O 1
ATOM 961 N N . LEU A 1 125 ? -12.315 -2.512 8.857 1.00 70.75 125 LEU A N 1
ATOM 962 C CA . LEU A 1 125 ? -12.971 -3.696 8.285 1.00 70.75 125 LEU A CA 1
ATOM 963 C C . LEU A 1 125 ? -12.431 -4.998 8.877 1.00 70.75 125 LEU A C 1
ATOM 965 O O . LEU A 1 125 ? -13.217 -5.876 9.214 1.00 70.75 125 LEU A O 1
ATOM 969 N N . GLY A 1 126 ? -11.108 -5.119 9.035 1.00 73.56 126 GLY A N 1
ATOM 970 C CA . GLY A 1 126 ? -10.505 -6.276 9.706 1.00 73.56 126 GLY A CA 1
ATOM 971 C C . GLY A 1 126 ? -10.981 -6.387 11.153 1.00 73.56 126 GLY A C 1
ATOM 972 O O . GLY A 1 126 ? -11.518 -7.410 11.551 1.00 73.56 126 GLY A O 1
ATOM 973 N N . LYS A 1 127 ? -10.913 -5.280 11.896 1.00 76.88 127 LYS A N 1
ATOM 974 C CA . LYS A 1 127 ? -11.399 -5.212 13.279 1.00 76.88 127 LYS A CA 1
ATOM 975 C C . LYS A 1 127 ? -12.910 -5.418 13.401 1.00 76.88 127 LYS A C 1
ATOM 977 O O . LYS A 1 127 ? -13.368 -5.999 14.373 1.00 76.88 127 LYS A O 1
ATOM 982 N N . ALA A 1 128 ? -13.688 -4.934 12.436 1.00 79.88 128 ALA A N 1
ATOM 983 C CA . ALA A 1 128 ? -15.133 -5.134 12.371 1.00 79.88 128 ALA A CA 1
ATOM 984 C C . ALA A 1 128 ? -15.472 -6.599 12.112 1.00 79.88 128 ALA A C 1
ATOM 986 O O . ALA A 1 128 ? -16.435 -7.102 12.681 1.00 79.88 128 ALA A O 1
ATOM 987 N N . LYS A 1 129 ? -14.670 -7.290 11.294 1.00 82.31 129 LYS A N 1
ATOM 988 C CA . LYS A 1 129 ? -14.781 -8.734 11.113 1.00 82.31 129 LYS A CA 1
ATOM 989 C C . LYS A 1 129 ? -14.449 -9.473 12.408 1.00 82.31 129 LYS A C 1
ATOM 991 O O . LYS A 1 129 ? -15.274 -10.259 12.846 1.00 82.31 129 LYS A O 1
ATOM 996 N N . ASP A 1 130 ? -13.323 -9.162 13.050 1.00 82.69 130 ASP A N 1
ATOM 997 C CA . ASP A 1 130 ? -12.931 -9.792 14.320 1.00 82.69 130 ASP A CA 1
ATOM 998 C C . ASP A 1 130 ? -14.011 -9.591 15.399 1.00 82.69 130 ASP A C 1
ATOM 1000 O O . ASP A 1 130 ? -14.386 -10.523 16.105 1.00 82.69 130 ASP A O 1
ATOM 1004 N N . LEU A 1 131 ? -14.572 -8.380 15.487 1.00 82.62 131 LEU A N 1
ATOM 1005 C CA . LEU A 1 131 ? -15.669 -8.061 16.400 1.00 82.62 131 LEU A CA 1
ATOM 1006 C C . LEU A 1 131 ? -16.977 -8.776 16.016 1.00 82.62 131 LEU A C 1
ATOM 1008 O O . LEU A 1 131 ? -17.732 -9.187 16.893 1.00 82.62 131 LEU A O 1
ATOM 1012 N N . GLY A 1 132 ? -17.245 -8.946 14.719 1.00 84.19 132 GLY A N 1
ATOM 1013 C CA . GLY A 1 132 ? -18.361 -9.742 14.207 1.00 84.19 132 GLY A CA 1
ATOM 1014 C C . GLY A 1 132 ? -18.245 -11.216 14.599 1.00 84.19 132 GLY A C 1
ATOM 1015 O O . GLY A 1 132 ? -19.200 -11.774 15.132 1.00 84.19 132 GLY A O 1
ATOM 1016 N N . ASP A 1 133 ? -17.057 -11.801 14.439 1.00 85.62 133 ASP A N 1
ATOM 1017 C CA . ASP A 1 133 ? -16.762 -13.181 14.834 1.00 85.62 133 ASP A CA 1
ATOM 1018 C C . ASP A 1 133 ? -16.948 -13.369 16.359 1.00 85.62 133 ASP A C 1
ATOM 1020 O O . ASP A 1 133 ? -17.477 -14.386 16.806 1.00 85.62 133 ASP A O 1
ATOM 1024 N N . MET A 1 134 ? -16.594 -12.368 17.180 1.00 84.62 134 MET A N 1
ATOM 1025 C CA . MET A 1 134 ? -16.884 -12.382 18.625 1.00 84.62 134 MET A CA 1
ATOM 1026 C C . MET A 1 134 ? -18.385 -12.322 18.928 1.00 84.62 134 MET A C 1
ATOM 1028 O O . MET A 1 134 ? -18.855 -13.007 19.838 1.00 84.62 134 MET A O 1
ATOM 1032 N N . PHE A 1 135 ? -19.141 -11.511 18.184 1.00 86.38 135 PHE A N 1
ATOM 1033 C CA . PHE A 1 135 ? -20.590 -11.399 18.353 1.00 86.38 135 PHE A CA 1
ATOM 1034 C C . PHE A 1 135 ? -21.348 -12.667 17.960 1.00 86.38 135 PHE A C 1
ATOM 1036 O O . PHE A 1 135 ? -22.448 -12.895 18.465 1.00 86.38 135 PHE A O 1
ATOM 1043 N N . ASP A 1 136 ? -20.783 -13.484 17.073 1.00 84.12 136 ASP A N 1
ATOM 1044 C CA . ASP A 1 136 ? -21.345 -14.790 16.725 1.00 84.12 136 ASP A CA 1
ATOM 1045 C C . ASP A 1 136 ? -21.189 -15.811 17.867 1.00 84.12 136 ASP A C 1
ATOM 1047 O O . ASP A 1 136 ? -21.980 -16.750 17.963 1.00 84.12 136 ASP A O 1
ATOM 1051 N N . ILE A 1 137 ? -20.222 -15.605 18.770 1.00 83.75 137 ILE A N 1
ATOM 1052 C CA . ILE A 1 137 ? -20.031 -16.416 19.983 1.00 83.75 137 ILE A CA 1
ATOM 1053 C C . ILE A 1 137 ? -20.861 -15.851 21.144 1.00 83.75 137 ILE A C 1
ATOM 1055 O O . ILE A 1 137 ? -21.600 -16.585 21.797 1.00 83.75 137 ILE A O 1
ATOM 1059 N N . ASN A 1 138 ? -20.757 -14.541 21.391 1.00 84.00 138 ASN A N 1
ATOM 1060 C CA . ASN A 1 138 ? -21.382 -13.849 22.514 1.00 84.00 138 ASN A CA 1
ATOM 1061 C C . ASN A 1 138 ? -22.142 -12.604 22.032 1.00 84.00 138 ASN A C 1
ATOM 1063 O O . ASN A 1 138 ? -21.546 -11.642 21.560 1.00 84.00 138 ASN A O 1
ATOM 1067 N N . ASN A 1 139 ? -23.459 -12.551 22.257 1.00 82.94 139 ASN A N 1
ATOM 1068 C CA . ASN A 1 139 ? -24.285 -11.388 21.880 1.00 82.94 139 ASN A CA 1
ATOM 1069 C C . ASN A 1 139 ? -23.919 -10.083 22.614 1.00 82.94 139 ASN A C 1
ATOM 1071 O O . ASN A 1 139 ? -24.326 -8.999 22.186 1.00 82.94 139 ASN A O 1
ATOM 1075 N N . THR A 1 140 ? -23.184 -10.180 23.723 1.00 86.25 140 THR A N 1
ATOM 1076 C CA . THR A 1 140 ? -22.710 -9.042 24.513 1.00 86.25 140 THR A CA 1
ATOM 1077 C C . THR A 1 140 ? -21.217 -9.176 24.773 1.00 86.25 140 THR A C 1
ATOM 1079 O O . THR A 1 140 ? -20.790 -10.176 25.348 1.00 86.25 140 THR A O 1
ATOM 1082 N N . LEU A 1 141 ? -20.446 -8.153 24.421 1.00 85.56 141 LEU A N 1
ATOM 1083 C CA . LEU A 1 141 ? -19.006 -8.075 24.648 1.00 85.56 141 LEU A CA 1
ATOM 1084 C C . LEU A 1 141 ? -18.721 -6.975 25.668 1.00 85.56 141 LEU A C 1
ATOM 1086 O O . LEU A 1 141 ? -19.327 -5.904 25.613 1.00 85.56 141 LEU A O 1
ATOM 1090 N N . LYS A 1 142 ? -17.811 -7.228 26.608 1.00 86.06 142 LYS A N 1
ATOM 1091 C CA . LYS A 1 142 ? -17.421 -6.259 27.636 1.00 86.06 142 LYS A CA 1
ATOM 1092 C C . LYS A 1 142 ? -15.910 -6.132 27.684 1.00 86.06 142 LYS A C 1
ATOM 1094 O O . LYS A 1 142 ? -15.218 -7.142 27.733 1.00 86.06 142 LYS A O 1
ATOM 1099 N N . ALA A 1 143 ? -15.418 -4.904 27.716 1.00 83.75 143 ALA A N 1
ATOM 1100 C CA . ALA A 1 143 ? -14.012 -4.617 27.947 1.00 83.75 143 ALA A CA 1
ATOM 1101 C C . ALA A 1 143 ? -13.881 -3.485 28.964 1.00 83.75 143 ALA A C 1
ATOM 1103 O O . ALA A 1 143 ? -14.603 -2.487 28.895 1.00 83.75 143 ALA A O 1
ATOM 1104 N N . THR A 1 144 ? -12.940 -3.644 29.890 1.00 80.81 144 THR A N 1
ATOM 1105 C CA . THR A 1 144 ? -12.646 -2.653 30.924 1.00 80.81 144 THR A CA 1
ATOM 1106 C C . THR A 1 144 ? -11.173 -2.303 30.848 1.00 80.81 144 THR A C 1
ATOM 1108 O O . THR A 1 144 ? -10.316 -3.171 30.986 1.00 80.81 144 THR A O 1
ATOM 1111 N N . VAL A 1 145 ? -10.875 -1.023 30.642 1.00 80.88 145 VAL A N 1
ATOM 1112 C CA . VAL A 1 145 ? -9.501 -0.517 30.627 1.00 80.88 145 VAL A CA 1
ATOM 1113 C C . VAL A 1 145 ? -9.358 0.536 31.715 1.00 80.88 145 VAL A C 1
ATOM 1115 O O . VAL A 1 145 ? -10.064 1.548 31.721 1.00 80.88 145 VAL A O 1
ATOM 1118 N N . THR A 1 146 ? -8.419 0.300 32.629 1.00 74.44 146 THR A N 1
ATOM 1119 C CA . THR A 1 146 ? -8.010 1.272 33.643 1.00 74.44 146 THR A CA 1
ATOM 1120 C C . THR A 1 146 ? -6.710 1.921 33.197 1.00 74.44 146 THR A C 1
ATOM 1122 O O . THR A 1 146 ? -5.685 1.256 33.045 1.00 74.44 146 THR A O 1
ATOM 1125 N N . SER A 1 147 ? -6.748 3.231 32.971 1.00 69.69 147 SER A N 1
ATOM 1126 C CA . SER A 1 147 ? -5.559 3.985 32.587 1.00 69.69 147 SER A CA 1
ATOM 1127 C C . SER A 1 147 ? -4.721 4.288 33.828 1.00 69.69 147 SER A C 1
ATOM 1129 O O . SER A 1 147 ? -5.142 5.053 34.698 1.00 69.69 147 SER A O 1
ATOM 1131 N N . SER A 1 148 ? -3.527 3.696 33.914 1.00 61.41 148 SER A N 1
ATOM 1132 C CA . SER A 1 148 ? -2.611 3.827 35.058 1.00 61.41 148 SER A CA 1
ATOM 1133 C C . SER A 1 148 ? -2.130 5.261 35.310 1.00 61.41 148 SER A C 1
ATOM 1135 O O . SER A 1 148 ? -1.717 5.572 36.420 1.00 61.41 148 SER A O 1
ATOM 1137 N N . ASP A 1 149 ? -2.210 6.131 34.301 1.00 63.38 149 ASP A N 1
ATOM 1138 C CA . ASP A 1 149 ? -1.734 7.520 34.360 1.00 63.38 149 ASP A CA 1
ATOM 1139 C C . ASP A 1 149 ? -2.798 8.503 34.893 1.00 63.38 149 ASP A C 1
ATOM 1141 O O . ASP A 1 149 ? -2.483 9.560 35.427 1.00 63.38 149 ASP A O 1
ATOM 1145 N N . THR A 1 150 ? -4.087 8.161 34.778 1.00 60.69 150 THR A N 1
ATOM 1146 C CA . THR A 1 150 ? -5.203 9.072 35.124 1.00 60.69 150 THR A CA 1
ATOM 1147 C C . THR A 1 150 ? -6.211 8.487 36.109 1.00 60.69 150 THR A C 1
ATOM 1149 O O . THR A 1 150 ? -7.187 9.160 36.429 1.00 60.69 150 THR A O 1
ATOM 1152 N N . GLN A 1 151 ? -6.013 7.236 36.548 1.00 66.94 151 GLN A N 1
ATOM 1153 C CA . GLN A 1 151 ? -6.972 6.437 37.333 1.00 66.94 151 GLN A CA 1
ATOM 1154 C C . GLN A 1 151 ? -8.389 6.365 36.724 1.00 66.94 151 GLN A C 1
ATOM 1156 O O . GLN A 1 151 ? -9.339 5.937 37.375 1.00 66.94 151 GLN A O 1
ATOM 1161 N N . LEU A 1 152 ? -8.537 6.727 35.445 1.00 73.75 152 LEU A N 1
ATOM 1162 C CA . LEU A 1 152 ? -9.793 6.646 34.715 1.00 73.75 152 LEU A CA 1
ATOM 1163 C C . LEU A 1 152 ? -10.075 5.182 34.369 1.00 73.75 152 LEU A C 1
ATOM 1165 O O . LEU A 1 152 ? -9.309 4.561 33.625 1.00 73.75 152 LEU A O 1
ATOM 1169 N N . THR A 1 153 ? -11.196 4.652 34.854 1.00 77.81 153 THR A N 1
ATOM 1170 C CA . THR A 1 153 ? -11.694 3.337 34.434 1.00 77.81 153 THR A CA 1
ATOM 1171 C C . THR A 1 153 ? -12.778 3.533 33.387 1.00 77.81 153 THR A C 1
ATOM 1173 O O . THR A 1 153 ? -13.794 4.176 33.647 1.00 77.81 153 THR A O 1
ATOM 1176 N N . THR A 1 154 ? -12.546 3.015 32.180 1.00 80.69 154 THR A N 1
ATOM 1177 C CA . THR A 1 154 ? -13.537 3.016 31.099 1.00 80.69 154 THR A CA 1
ATOM 1178 C C . THR A 1 154 ? -14.023 1.593 30.872 1.00 80.69 154 THR A C 1
ATOM 1180 O O . THR A 1 154 ? -13.242 0.727 30.483 1.00 80.69 154 THR A O 1
ATOM 1183 N N . GLU A 1 155 ? -15.307 1.361 31.110 1.00 83.19 155 GLU A N 1
ATOM 1184 C CA . GLU A 1 155 ? -16.010 0.121 30.787 1.00 83.19 155 GLU A CA 1
ATOM 1185 C C . GLU A 1 155 ? -16.818 0.344 29.503 1.00 83.19 155 GLU A C 1
ATOM 1187 O O . GLU A 1 155 ? -17.579 1.306 29.384 1.00 83.19 155 GLU A O 1
ATOM 1192 N N . VAL A 1 156 ? -16.641 -0.537 28.523 1.00 85.00 156 VAL A N 1
ATOM 1193 C CA . VAL A 1 156 ? -17.381 -0.520 27.260 1.00 85.00 156 VAL A CA 1
ATOM 1194 C C . VAL A 1 156 ? -18.126 -1.836 27.125 1.00 85.00 156 VAL A C 1
ATOM 1196 O O . VAL A 1 156 ? -17.520 -2.906 27.112 1.00 85.00 156 VAL A O 1
ATOM 1199 N N . VAL A 1 157 ? -19.447 -1.746 27.009 1.00 86.12 157 VAL A N 1
ATOM 1200 C CA . VAL A 1 157 ? -20.335 -2.880 26.758 1.00 86.12 157 VAL A CA 1
ATOM 1201 C C . VAL A 1 157 ? -20.921 -2.730 25.364 1.00 86.12 157 VAL A C 1
ATOM 1203 O O . VAL A 1 157 ? -21.618 -1.757 25.079 1.00 86.12 157 VAL A O 1
ATOM 1206 N N . LEU A 1 158 ? -20.651 -3.700 24.500 1.00 87.31 158 LEU A N 1
ATOM 1207 C CA . LEU A 1 158 ? -21.177 -3.767 23.144 1.00 87.31 158 LEU A CA 1
ATOM 1208 C C . LEU A 1 158 ? -22.243 -4.858 23.084 1.00 87.31 158 LEU A C 1
ATOM 1210 O O . LEU A 1 158 ? -22.003 -5.979 23.525 1.00 87.31 158 LEU A O 1
ATOM 1214 N N . THR A 1 159 ? -23.421 -4.545 22.554 1.00 87.69 159 THR A N 1
ATOM 1215 C CA . THR A 1 159 ? -24.551 -5.481 22.469 1.00 87.69 159 THR A CA 1
ATOM 1216 C C . THR A 1 159 ? -25.071 -5.547 21.042 1.00 87.69 159 THR A C 1
ATOM 1218 O O . THR A 1 159 ? -25.356 -4.514 20.436 1.00 87.69 159 THR A O 1
ATOM 1221 N N . ARG A 1 160 ? -25.238 -6.758 20.505 1.00 87.25 160 ARG A N 1
ATOM 1222 C CA . ARG A 1 160 ? -25.906 -6.973 19.218 1.00 87.25 160 ARG A CA 1
ATOM 1223 C C . ARG A 1 160 ? -27.421 -6.894 19.412 1.00 87.25 160 ARG A C 1
ATOM 1225 O O . ARG A 1 160 ? -27.980 -7.616 20.238 1.00 87.25 160 ARG A O 1
ATOM 1232 N N . ARG A 1 161 ? -28.097 -6.028 18.654 1.00 85.31 161 ARG A N 1
ATOM 1233 C CA . ARG A 1 161 ? -29.565 -5.925 18.616 1.00 85.31 161 ARG A CA 1
ATOM 1234 C C . ARG A 1 161 ? -30.109 -6.451 17.285 1.00 85.31 161 ARG A C 1
ATOM 1236 O O . ARG A 1 161 ? -29.357 -6.764 16.369 1.00 85.31 161 ARG A O 1
ATOM 1243 N N . GLN A 1 162 ? -31.436 -6.577 17.180 1.00 75.31 162 GLN A N 1
A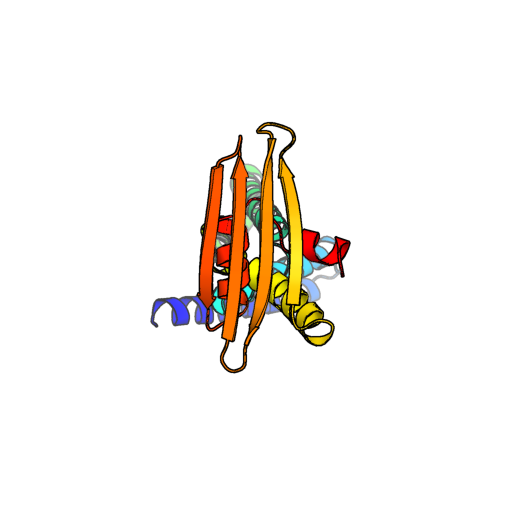TOM 1244 C CA . GLN A 1 162 ? -32.088 -7.115 15.975 1.00 75.31 162 GLN A CA 1
ATOM 1245 C C . GLN A 1 162 ? -31.817 -6.283 14.708 1.00 75.31 162 GLN A C 1
ATOM 1247 O O . GLN A 1 162 ? -31.800 -6.845 13.620 1.00 75.31 162 GLN A O 1
ATOM 1252 N N . HIS A 1 163 ? -31.601 -4.970 14.849 1.00 73.50 163 HIS A N 1
ATOM 1253 C CA . HIS A 1 163 ? -31.379 -4.035 13.739 1.00 73.50 163 HIS A CA 1
ATOM 1254 C C . HIS A 1 163 ? -30.163 -3.136 14.008 1.00 73.50 163 HIS A C 1
ATOM 1256 O O . HIS A 1 163 ? -30.272 -1.920 13.952 1.00 73.50 163 HIS A O 1
ATOM 1262 N N . GLY A 1 164 ? -29.023 -3.734 14.367 1.00 83.56 164 GLY A N 1
ATOM 1263 C CA . GLY A 1 164 ? -27.770 -3.003 14.572 1.00 83.56 164 GLY A CA 1
ATOM 1264 C C . GLY A 1 164 ? -27.064 -3.369 15.873 1.00 83.56 164 GLY A C 1
ATOM 1265 O O . GLY A 1 164 ? -27.210 -4.474 16.403 1.00 83.56 164 GLY A O 1
ATOM 1266 N N . TYR A 1 165 ? -26.287 -2.425 16.386 1.00 86.69 165 TYR A N 1
ATOM 1267 C CA . TYR A 1 165 ? -25.395 -2.594 17.523 1.00 86.69 165 TYR A CA 1
ATOM 1268 C C . TYR A 1 165 ? -25.555 -1.436 18.500 1.00 86.69 165 TYR A C 1
ATOM 1270 O O . TYR A 1 165 ? -25.702 -0.284 18.104 1.00 86.69 165 TYR A O 1
ATOM 1278 N N . GLU A 1 166 ? -25.486 -1.737 19.789 1.00 88.81 166 GLU A N 1
ATOM 1279 C CA . GLU A 1 166 ? -25.499 -0.742 20.854 1.00 88.81 166 GLU A CA 1
ATOM 1280 C C . GLU A 1 166 ? -24.134 -0.721 21.542 1.00 88.81 166 GLU A C 1
ATOM 1282 O O . GLU A 1 166 ? -23.635 -1.765 21.973 1.00 88.81 166 GLU A O 1
ATOM 1287 N N . ALA A 1 167 ? -23.537 0.464 21.663 1.00 87.69 167 ALA A N 1
ATOM 1288 C CA . ALA A 1 167 ? -22.336 0.691 22.454 1.00 87.69 167 ALA A CA 1
ATOM 1289 C C . ALA A 1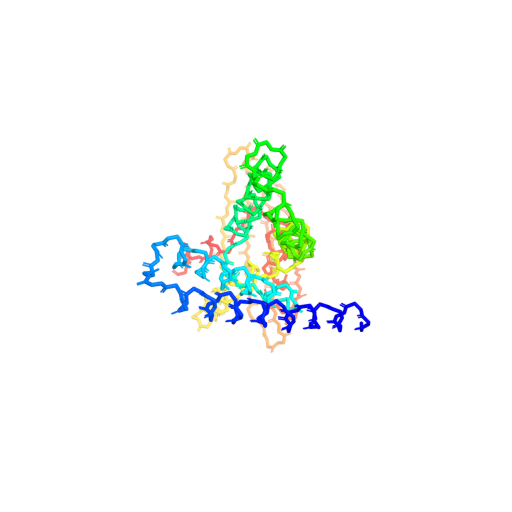 167 ? -22.675 1.514 23.695 1.00 87.69 167 ALA A C 1
ATOM 1291 O O . ALA A 1 167 ? -23.023 2.690 23.590 1.00 87.69 167 ALA A O 1
ATOM 1292 N N . LYS A 1 168 ? -22.506 0.914 24.874 1.00 87.06 168 LYS A N 1
ATOM 1293 C CA . LYS A 1 168 ? -22.625 1.591 26.162 1.00 87.06 168 LYS A CA 1
ATOM 1294 C C . LYS A 1 168 ? -21.240 1.824 26.748 1.00 87.06 168 LYS A C 1
ATOM 1296 O O . LYS A 1 168 ? -20.521 0.876 27.049 1.00 87.06 168 LYS A O 1
ATOM 1301 N N . ILE A 1 169 ? -20.875 3.087 26.914 1.00 86.12 169 ILE A N 1
ATOM 1302 C CA . ILE A 1 169 ? -19.601 3.517 27.490 1.00 86.12 169 ILE A CA 1
ATOM 1303 C C . ILE A 1 169 ? -19.880 4.058 28.886 1.00 86.12 169 ILE A C 1
ATOM 1305 O O . ILE A 1 169 ? -20.728 4.933 29.058 1.00 86.12 169 ILE A O 1
ATOM 1309 N N . ARG A 1 170 ? -19.142 3.562 29.872 1.00 84.69 170 ARG A N 1
ATOM 1310 C CA . ARG A 1 170 ? -19.176 4.014 31.259 1.00 84.69 170 ARG A CA 1
ATOM 1311 C C . ARG A 1 170 ? -17.777 4.471 31.654 1.00 84.69 170 ARG A C 1
ATOM 1313 O O . ARG A 1 170 ? -16.831 3.691 31.595 1.00 84.69 170 ARG A O 1
ATOM 1320 N N . ARG A 1 171 ? -17.630 5.743 32.014 1.00 84.00 171 ARG A N 1
ATOM 1321 C CA . ARG A 1 171 ? -16.369 6.327 32.485 1.00 84.00 171 ARG A CA 1
ATOM 1322 C C . ARG A 1 171 ? -16.495 6.644 33.963 1.00 84.00 171 ARG A C 1
ATOM 1324 O O . ARG A 1 171 ? -17.441 7.311 34.370 1.00 84.00 171 ARG A O 1
ATOM 1331 N N . ILE A 1 172 ? -15.536 6.168 34.742 1.00 80.56 172 ILE A N 1
ATOM 1332 C CA . ILE A 1 172 ? -15.479 6.365 36.187 1.00 80.56 172 ILE A CA 1
ATOM 1333 C C . ILE A 1 172 ? -14.181 7.111 36.496 1.00 80.56 172 ILE A C 1
ATOM 1335 O O . ILE A 1 172 ? -13.092 6.611 36.190 1.00 80.56 172 ILE A O 1
ATOM 1339 N N . LYS A 1 173 ? -14.303 8.308 37.081 1.00 77.12 173 LYS A N 1
ATOM 1340 C CA . LYS A 1 173 ? -13.187 9.123 37.583 1.00 77.12 173 LYS A CA 1
ATOM 1341 C C . LYS A 1 173 ? -13.568 9.738 38.924 1.00 77.12 173 LYS A C 1
ATOM 1343 O O . LYS A 1 173 ? -14.574 10.435 38.964 1.00 77.12 173 LYS A O 1
ATOM 1348 N N . ASP A 1 174 ? -12.773 9.519 39.972 1.00 64.94 174 ASP A N 1
ATOM 1349 C CA . ASP A 1 174 ? -12.875 10.231 41.261 1.00 64.94 174 ASP A CA 1
ATOM 1350 C C . ASP A 1 174 ? -14.333 10.458 41.735 1.00 64.94 174 ASP A C 1
ATOM 1352 O O . ASP A 1 174 ? -14.747 11.586 41.971 1.00 64.94 174 ASP A O 1
ATOM 1356 N N . GLU A 1 175 ? -15.130 9.378 41.793 1.00 66.81 175 GLU A N 1
ATOM 1357 C CA . GLU A 1 175 ? -16.564 9.341 42.177 1.00 66.81 175 GLU A CA 1
ATOM 1358 C C . GLU A 1 175 ? -17.589 9.907 41.174 1.00 66.81 175 GLU A C 1
ATOM 1360 O O . GLU A 1 175 ? -18.793 9.718 41.354 1.00 66.81 175 GLU A O 1
ATOM 1365 N N . THR A 1 176 ? -17.153 10.516 40.073 1.00 68.12 176 THR A N 1
ATOM 1366 C CA . THR A 1 176 ? -18.036 10.872 38.952 1.00 68.12 176 THR A CA 1
ATOM 1367 C C . THR A 1 176 ? -18.173 9.724 37.954 1.00 68.12 176 THR A C 1
ATOM 1369 O O . THR A 1 176 ? -17.187 9.214 37.414 1.00 68.12 176 THR A O 1
ATOM 1372 N N . GLU A 1 177 ? -19.422 9.316 37.718 1.00 79.81 177 GLU A N 1
ATOM 1373 C CA . GLU A 1 177 ? -19.798 8.316 36.724 1.00 79.81 177 GLU A CA 1
ATOM 1374 C C . GLU A 1 177 ? -20.514 8.994 35.554 1.00 79.81 177 GLU A C 1
ATOM 1376 O O . GLU A 1 177 ? -21.598 9.557 35.709 1.00 79.81 177 GLU A O 1
ATOM 1381 N N . GLU A 1 178 ? -19.930 8.894 34.364 1.00 81.44 178 GLU A N 1
ATOM 1382 C CA . GLU A 1 178 ? -20.583 9.299 33.125 1.00 81.44 178 GLU A CA 1
ATOM 1383 C C . GLU A 1 178 ? -20.922 8.057 32.304 1.00 81.44 178 GLU A C 1
ATOM 1385 O O . GLU A 1 178 ? -20.051 7.232 32.010 1.00 81.44 178 GLU A O 1
ATOM 1390 N N . SER A 1 179 ? -22.190 7.921 31.914 1.00 83.25 179 SER A N 1
ATOM 1391 C CA . SER A 1 179 ? -22.642 6.821 31.065 1.00 83.25 179 SER A CA 1
ATOM 1392 C C . SER A 1 179 ? -23.313 7.354 29.807 1.00 83.25 179 SER A C 1
ATOM 1394 O O . SER A 1 179 ? -24.199 8.205 29.884 1.00 83.25 179 SER A O 1
ATOM 1396 N N . PHE A 1 180 ? -22.908 6.827 28.658 1.00 84.38 180 PHE A N 1
ATOM 1397 C CA . PHE A 1 180 ? -23.482 7.158 27.360 1.00 84.38 180 PHE A CA 1
ATOM 1398 C C . PHE A 1 180 ? -23.802 5.864 26.617 1.00 84.38 180 PHE A C 1
ATOM 1400 O O . PHE A 1 180 ? -23.015 4.918 26.660 1.00 84.38 180 PHE A O 1
ATOM 1407 N N . SER A 1 181 ? -24.950 5.819 25.945 1.00 84.75 181 SER A N 1
ATOM 1408 C CA . SER A 1 181 ? -25.293 4.745 25.011 1.00 84.75 181 SER A CA 1
ATOM 1409 C C . SER A 1 181 ? -25.486 5.331 23.621 1.00 84.75 181 SER A C 1
ATOM 1411 O O . SER A 1 181 ? -25.987 6.451 23.486 1.00 84.75 181 SER A O 1
ATOM 1413 N N . TYR A 1 182 ? -25.063 4.594 22.602 1.00 84.75 182 TYR A N 1
ATOM 1414 C CA . TYR A 1 182 ? -25.233 4.975 21.210 1.00 84.75 182 TYR A CA 1
ATOM 1415 C C . TYR A 1 182 ? -25.603 3.753 20.370 1.00 84.75 182 TYR A C 1
ATOM 1417 O O . TYR A 1 182 ? -24.990 2.692 20.506 1.00 84.75 182 TYR A O 1
ATOM 1425 N N . GLU A 1 183 ? -26.599 3.913 19.501 1.00 86.88 183 GLU A N 1
ATOM 1426 C CA . GLU A 1 183 ? -27.055 2.878 18.570 1.00 86.88 183 GLU A CA 1
ATOM 1427 C C . GLU A 1 183 ? -26.446 3.123 17.185 1.00 86.88 183 GLU A C 1
ATOM 1429 O O . GLU A 1 183 ? -26.375 4.258 16.710 1.00 86.88 183 GLU A O 1
ATOM 1434 N N . LEU A 1 184 ? -25.946 2.059 16.561 1.00 84.62 184 LEU A N 1
ATOM 1435 C CA . LEU A 1 184 ? -25.212 2.092 15.298 1.00 84.62 184 LEU A CA 1
ATOM 1436 C C . LEU A 1 184 ? -25.685 0.959 14.392 1.00 84.62 184 LEU A C 1
ATOM 1438 O O . LEU A 1 184 ? -25.781 -0.188 14.819 1.00 84.62 184 LEU A O 1
ATOM 1442 N N . ASP A 1 185 ? -25.896 1.266 13.116 1.00 79.00 185 ASP A N 1
ATOM 1443 C CA . ASP A 1 185 ? -26.434 0.297 12.153 1.00 79.00 185 ASP A CA 1
ATOM 1444 C C . ASP A 1 185 ? -25.382 -0.706 11.640 1.00 79.00 185 ASP A C 1
ATOM 1446 O O . ASP A 1 185 ? -25.731 -1.766 11.125 1.00 79.00 185 ASP A O 1
ATOM 1450 N N . ASP A 1 186 ? -24.088 -0.391 11.777 1.00 79.31 186 ASP A N 1
ATOM 1451 C CA . ASP A 1 186 ? -22.991 -1.139 11.151 1.00 79.31 186 ASP A CA 1
ATOM 1452 C C . ASP A 1 186 ? -21.782 -1.366 12.082 1.00 79.31 186 ASP A C 1
ATOM 1454 O O . ASP A 1 186 ? -21.406 -0.504 12.883 1.00 79.31 186 ASP A O 1
ATOM 1458 N N . LEU A 1 187 ? -21.121 -2.520 11.920 1.00 81.50 187 LEU A N 1
ATOM 1459 C CA . LEU A 1 187 ? -19.945 -2.950 12.689 1.00 81.50 187 LEU A CA 1
ATOM 1460 C C . LEU A 1 187 ? -18.736 -2.035 12.474 1.00 81.50 187 LEU A C 1
ATOM 1462 O O . LEU A 1 187 ? -18.010 -1.743 13.423 1.00 81.50 187 LEU A O 1
ATOM 1466 N N . VAL A 1 188 ? -18.514 -1.540 11.253 1.00 80.38 188 VAL A N 1
ATOM 1467 C CA . VAL A 1 188 ? -17.394 -0.621 10.971 1.00 80.38 188 VAL A CA 1
ATOM 1468 C C . VAL A 1 188 ? -17.598 0.697 11.718 1.00 80.38 188 VAL A C 1
ATOM 1470 O O . VAL A 1 188 ? -16.647 1.272 12.257 1.00 80.38 188 VAL A O 1
ATOM 1473 N N . SER A 1 189 ? -18.850 1.152 11.800 1.00 78.88 189 SER A N 1
ATOM 1474 C CA . SER A 1 189 ? -19.229 2.347 12.557 1.00 78.88 189 SER A CA 1
ATOM 1475 C C . SER A 1 189 ? -19.083 2.135 14.065 1.00 78.88 189 SER A C 1
ATOM 1477 O O . SER A 1 189 ? -18.590 3.029 14.752 1.00 78.88 189 SER A O 1
ATOM 1479 N N . LEU A 1 190 ? -19.409 0.938 14.564 1.00 81.94 190 LEU A N 1
ATOM 1480 C CA . LEU A 1 190 ? -19.195 0.532 15.955 1.00 81.94 190 LEU A CA 1
ATOM 1481 C C . LEU A 1 190 ? -17.715 0.578 16.347 1.00 81.94 190 LEU A C 1
ATOM 1483 O O . LEU A 1 190 ? -17.356 1.247 17.315 1.00 81.94 190 LEU A O 1
ATOM 1487 N N . VAL A 1 191 ? -16.841 -0.055 15.559 1.00 83.88 191 VAL A N 1
ATOM 1488 C CA . VAL A 1 191 ? -15.390 -0.040 15.807 1.00 83.88 191 VAL A CA 1
ATOM 1489 C C . VAL A 1 191 ? -14.855 1.389 15.786 1.00 83.88 191 VAL A C 1
ATOM 1491 O O . VAL A 1 191 ? -14.111 1.790 16.681 1.00 83.88 191 VAL A O 1
ATOM 1494 N N . ARG A 1 192 ? -15.264 2.187 14.791 1.00 81.06 192 ARG A N 1
ATOM 1495 C CA . ARG A 1 192 ? -14.852 3.591 14.681 1.00 81.06 192 ARG A CA 1
ATOM 1496 C C . ARG A 1 192 ? -15.282 4.391 15.907 1.00 81.06 192 ARG A C 1
ATOM 1498 O O . ARG A 1 192 ? -14.483 5.167 16.425 1.00 81.06 192 ARG A O 1
ATOM 1505 N N . PHE A 1 193 ? -16.516 4.211 16.369 1.00 81.62 193 PHE A N 1
ATOM 1506 C CA . PHE A 1 193 ? -17.041 4.910 17.536 1.00 81.62 193 PHE A CA 1
ATOM 1507 C C . PHE A 1 193 ? -16.250 4.567 18.801 1.00 81.62 193 PHE A C 1
ATOM 1509 O O . PHE A 1 193 ? -15.806 5.484 19.493 1.00 81.62 193 PHE A O 1
ATOM 1516 N N . VAL A 1 194 ? -16.016 3.278 19.062 1.00 83.44 194 VAL A N 1
ATOM 1517 C CA . VAL A 1 194 ? -15.293 2.808 20.253 1.00 83.44 194 VAL A CA 1
ATOM 1518 C C . VAL A 1 194 ? -13.853 3.320 20.257 1.00 83.44 194 VAL A C 1
ATOM 1520 O O . VAL A 1 194 ? -13.448 3.957 21.226 1.00 83.44 194 VAL A O 1
ATOM 1523 N N . GLU A 1 195 ? -13.101 3.138 19.169 1.00 81.50 195 GLU A N 1
ATOM 1524 C CA . GLU A 1 195 ? -11.680 3.523 19.133 1.00 81.50 195 GLU A CA 1
ATOM 1525 C C . GLU A 1 195 ? -11.455 5.043 19.068 1.00 81.50 195 GLU A C 1
ATOM 1527 O O . GLU A 1 195 ? -10.383 5.521 19.431 1.00 81.50 195 GLU A O 1
ATOM 1532 N N . THR A 1 196 ? -12.446 5.818 18.612 1.00 80.88 196 THR A N 1
ATOM 1533 C CA . THR A 1 196 ? -12.350 7.290 18.581 1.00 80.88 196 THR A CA 1
ATOM 1534 C C . THR A 1 196 ? -12.726 7.908 19.925 1.00 80.88 196 THR A C 1
ATOM 1536 O O . THR A 1 196 ? -12.144 8.913 20.326 1.00 80.88 196 THR A O 1
ATOM 1539 N N . ASN A 1 197 ? -13.710 7.330 20.620 1.00 75.69 197 ASN A N 1
ATOM 1540 C CA . ASN A 1 197 ? -14.281 7.917 21.833 1.00 75.69 197 ASN A CA 1
ATOM 1541 C C . ASN A 1 197 ? -13.795 7.248 23.121 1.00 75.69 197 ASN A C 1
ATOM 1543 O O . ASN A 1 197 ? -14.118 7.732 24.202 1.00 75.69 197 ASN A O 1
ATOM 1547 N N . THR A 1 198 ? -13.042 6.153 23.064 1.00 80.06 198 THR A N 1
ATOM 1548 C CA . THR A 1 198 ? -12.558 5.455 24.262 1.00 80.06 198 THR A CA 1
ATOM 1549 C C . THR A 1 198 ? -11.113 4.992 24.092 1.00 80.06 198 THR A C 1
ATOM 1551 O O . THR A 1 198 ? -10.661 4.798 22.966 1.00 80.06 198 THR A O 1
ATOM 1554 N N . PRO A 1 199 ? -10.370 4.791 25.196 1.00 76.50 199 PRO A N 1
ATOM 1555 C CA . PRO A 1 199 ? -9.051 4.163 25.143 1.00 76.50 199 PRO A CA 1
ATOM 1556 C C . PRO A 1 199 ? -9.108 2.650 24.854 1.00 76.50 199 PRO A C 1
ATOM 1558 O O . PRO A 1 199 ? -8.056 2.042 24.664 1.00 76.50 199 PRO A O 1
ATOM 1561 N N . VAL A 1 200 ? -10.304 2.050 24.827 1.00 79.94 200 VAL A N 1
ATOM 1562 C CA . VAL A 1 200 ? -10.518 0.619 24.585 1.00 79.94 200 VAL A CA 1
ATOM 1563 C C . VAL A 1 200 ? -10.310 0.301 23.106 1.00 79.94 200 VAL A C 1
ATOM 1565 O O . VAL A 1 200 ? -10.836 0.979 22.221 1.00 79.94 200 VAL A O 1
ATOM 1568 N N . ARG A 1 201 ? -9.550 -0.756 22.827 1.00 80.69 201 ARG A N 1
ATOM 1569 C CA . ARG A 1 201 ? -9.314 -1.295 21.485 1.00 80.69 201 ARG A CA 1
ATOM 1570 C C . ARG A 1 201 ? -10.131 -2.559 21.271 1.00 80.69 201 ARG A C 1
ATOM 1572 O O . ARG A 1 201 ? -10.461 -3.265 22.216 1.00 80.69 201 ARG A O 1
ATOM 1579 N N . VAL A 1 202 ? -10.373 -2.914 20.007 1.00 78.25 202 VAL A N 1
ATOM 1580 C CA . VAL A 1 202 ? -11.070 -4.173 19.666 1.00 78.25 202 VAL A CA 1
ATOM 1581 C C . VAL A 1 202 ? -10.366 -5.407 20.256 1.00 78.25 202 VAL A C 1
ATOM 1583 O O . VAL A 1 202 ? -11.020 -6.355 20.675 1.00 78.25 202 VAL A O 1
ATOM 1586 N N . ALA A 1 203 ? -9.037 -5.364 20.384 1.00 77.25 203 ALA A N 1
ATOM 1587 C CA . ALA A 1 203 ? -8.259 -6.436 21.004 1.00 77.25 203 ALA A CA 1
ATOM 1588 C C . ALA A 1 203 ? -8.581 -6.659 22.496 1.00 77.25 203 ALA A C 1
ATOM 1590 O O . ALA A 1 203 ? -8.434 -7.778 22.981 1.00 77.25 203 ALA A O 1
ATOM 1591 N N . ASP A 1 204 ? -9.050 -5.637 23.215 1.00 78.50 204 ASP A N 1
ATOM 1592 C CA . ASP A 1 204 ? -9.328 -5.733 24.653 1.00 78.50 204 ASP A CA 1
ATOM 1593 C C . ASP A 1 204 ? -10.595 -6.561 24.936 1.00 78.50 204 ASP A C 1
ATOM 1595 O O . ASP A 1 204 ? -10.756 -7.096 26.029 1.00 78.50 204 ASP A O 1
ATOM 1599 N N . PHE A 1 205 ? -11.461 -6.747 23.931 1.00 77.94 205 PHE A N 1
ATOM 1600 C CA . PHE A 1 205 ? -12.634 -7.622 24.023 1.00 77.94 205 PHE A CA 1
ATOM 1601 C C . PHE A 1 205 ? -12.278 -9.113 23.900 1.00 77.94 205 PHE A C 1
ATOM 1603 O O . PHE A 1 205 ? -13.041 -9.950 24.375 1.00 77.94 205 PHE A O 1
ATOM 1610 N N . HIS A 1 206 ? -11.109 -9.468 23.343 1.00 68.19 206 HIS A N 1
ATOM 1611 C CA . HIS A 1 206 ? -10.626 -10.859 23.352 1.00 68.19 206 HIS A CA 1
ATOM 1612 C C . HIS A 1 206 ? -10.227 -11.332 24.752 1.00 68.19 206 HIS A C 1
ATOM 1614 O O . HIS A 1 206 ? -10.269 -12.526 25.026 1.00 68.19 206 HIS A O 1
ATOM 1620 N N . ALA A 1 207 ? -9.798 -10.421 25.629 1.00 54.22 207 ALA A N 1
ATOM 1621 C CA . ALA A 1 207 ? -9.241 -10.788 26.926 1.00 54.22 207 ALA A CA 1
ATOM 1622 C C . ALA A 1 207 ? -10.308 -11.219 27.948 1.00 54.22 207 ALA A C 1
ATOM 1624 O O . ALA A 1 207 ? -9.947 -11.731 29.008 1.00 54.22 207 ALA A O 1
ATOM 1625 N N . HIS A 1 208 ? -11.594 -10.957 27.685 1.00 45.59 208 HIS A N 1
ATOM 1626 C CA . HIS A 1 208 ? -12.702 -11.131 28.639 1.00 45.59 208 HIS A CA 1
ATOM 1627 C C . HIS A 1 208 ? -13.895 -11.917 28.053 1.00 45.59 208 HIS A C 1
ATOM 1629 O O . HIS A 1 208 ? -14.989 -11.872 28.620 1.00 45.59 208 HIS A O 1
ATOM 1635 N N . GLY A 1 209 ? -13.687 -12.604 26.922 1.00 38.72 209 GLY A N 1
ATOM 1636 C CA . GLY A 1 209 ? -14.645 -13.531 26.305 1.00 38.72 209 GLY A CA 1
ATOM 1637 C C . GLY A 1 209 ? -14.504 -14.957 26.815 1.00 38.72 209 GLY A C 1
ATOM 1638 O O . GLY A 1 209 ? -13.349 -15.389 27.029 1.00 38.72 209 GLY A O 1
#

Sequence (209 aa):
MMRDLLWKAYALVYIALIIVGIAISFKRTAWDVSDTVSAVFAFVYFVGLLGFIYRVPVLTRGLWRVLFWFCIVGLIGMAIVAAFGAPPDGVGAALFSMVFAAPLTIALYYYSAAGNPLWSEAGLLGKAKDLGDMFDINNTLKATVTSSDTQLTTEVVLTRRQHGYEAKIRRIKDETEESFSYELDDLVSLVRFVETNTPVRVADFHAHG

Foldseek 3Di:
DVVLVVLVVLLVVLVVVLVVLLVVQVPDPDRDPVSVVVSVLSVVLSVLSVCLSVVNPDDALVVLVVNLVVLVVVLVVLVCCLVPPDDPVVVVVSVVVNVSCVVSSVSSPQSSDPPNVSNVLVVLVVLLVVVVVVCVVPQKFWFWDQDPVQRKIWIWIWGDDPQFIKIWIWIDHPNDIDIDIDTDRGSSVVQVCDVVPHVDHSVRRVVPD

Secondary structure (DSSP, 8-state):
-HHHHHHHHHHHHHHHHHHHHHHHHHTSSS--HHHHHHHHHHHHHHHHHHHHHHT---S-HHHHHHHHHHHHHHHHHHHHHHHHT--HHHHHHHHHHHHHHHHHHHHHHHHH-TT-HHHHHHHHHHHHHHHHHHHHH-SEEEEEEE-TTT--EEEEEEEEETTEEEEEEEEEETTEEEEEEEEES-HHHHHHHHHHHSS--GGGGGGG-

Radius of gyration: 25.01 Å; chains: 1; bounding box: 60×29×69 Å